Protein 2YHC (pdb70)

Organism: Escherichia coli (strain K12) (NCBI:txid83333)

Foldseek 3Di:
DLVVLQVVLVVCVVVLVLVSSLVSLVVVCVVCVPDPCNLVSLVVNLVSCVSVVVLVVNLVSLVVSCVVCVPDPCNLVSLLSQLSSLVVVVCVCVSLVSNLVSLVVSCVPCVPDPCNVVSVVVNLVSLQVVLVVLLVVLVVCLVVLVLVSNLVSLVVNCVRSVLYPSNLVSLVSNLVSCVVVVNPVRSVVSVVVNVPRDNDDDDCSVPDD

CATH classification: 1.25.40.10

Sequence (209 aa):
PPNEIYATAQQKLQDGNWRQAITQLEALDNNRYPFGPYSQQVQLDLIYAYYKNADLPLAQAAIDRFIRLNPTHPNIDYVMMYMRGLTNMALDDDPQQARAAFSDFSKLVRGYPNSQYTTTDATKRLVFLKDRLAKYEYSVAEYYTERGAWVAVVNRVEGMLRDYPDTQATRDALPLMENAYRQMQMNAQAEKVAKIIAANSSNTLEHHHHHHH

B-factor: mean 44.67, std 11.26, range [23.79, 85.3]

Nearest PDB structures (foldseek):
  2yhc-assembly1_A  TM=1.005E+00  e=1.405E-25  Escherichia coli BL21(DE3)
  6lyr-assembly1_D  TM=8.644E-01  e=5.807E-22  Escherichia coli K-12
  6lys-assembly1_D  TM=8.680E-01  e=3.127E-21  Escherichia coli K-12
  8adg-assembly1_D  TM=8.409E-01  e=1.259E-21  Escherichia coli K-12
  9co0-assembly1_D  TM=8.523E-01  e=2.988E-21  Escherichia coli

Secondary structure (DSSP, 8-state):
-HHHHHHHHHHHHHHT-HHHHHHHHHHHHHH-TTSTTHHHHHHHHHHHHHHTT-HHHHHHHHHHHHHH-TT-TTHHHHHHHHHHHHHHHH---HHHHHHHHHHHHHHTT-TT-TTHHHHHHHHHHHHHHHHHHHHHHHHHHHHHT-HHHHHHHHHHHHHHSTTSHHHHHHHHHHHHHHHHTT-HHHHHHHHHHHHH--S-----TT---

Radius of gyration: 22.31 Å; Cα contacts (8 Å, |Δi|>4): 229; chains: 1; bounding box: 51×59×37 Å

Structure (mmCIF, N/CA/C/O backbone):
data_2YHC
#
_entry.id   2YHC
#
_cell.length_a   53.112
_cell.length_b   33.428
_cell.length_c   57.783
_cell.angle_alpha   90.00
_cell.angle_beta   111.41
_cell.angle_gamma   90.00
#
_symmetry.space_group_name_H-M   'P 1 21 1'
#
loop_
_entity.id
_entity.type
_entity.pdbx_description
1 polymer 'UPF0169 LIPOPROTEIN YFIO'
2 non-polymer UREA
3 water water
#
loop_
_atom_site.group_PDB
_atom_site.id
_atom_site.type_symbol
_atom_site.label_atom_id
_atom_site.label_alt_id
_atom_site.label_comp_id
_atom_site.label_asym_id
_atom_site.label_entity_id
_atom_site.label_seq_id
_atom_site.pdbx_PDB_ins_code
_atom_site.Cartn_x
_atom_site.Cartn_y
_atom_site.Cartn_z
_atom_site.occupancy
_atom_site.B_iso_or_equiv
_atom_site.auth_seq_id
_atom_site.auth_comp_id
_atom_site.auth_asym_id
_atom_site.auth_atom_id
_atom_site.pdbx_PDB_model_num
ATOM 1 N N . PRO A 1 3 ? 39.669 35.129 5.110 1.00 68.24 11 PRO A N 1
ATOM 2 C CA . PRO A 1 3 ? 40.073 35.378 6.500 1.00 68.47 11 PRO A CA 1
ATOM 3 C C . PRO A 1 3 ? 39.194 34.579 7.468 1.00 65.96 11 PRO A C 1
ATOM 4 O O . PRO A 1 3 ? 38.178 35.096 7.963 1.00 65.70 11 PRO A O 1
ATOM 8 N N . PRO A 1 4 ? 39.609 33.334 7.779 1.00 64.79 12 PRO A N 1
ATOM 9 C CA . PRO A 1 4 ? 38.623 32.339 8.281 1.00 61.56 12 PRO A CA 1
ATOM 10 C C . PRO A 1 4 ? 37.827 32.834 9.488 1.00 60.46 12 PRO A C 1
ATOM 11 O O . PRO A 1 4 ? 36.655 32.536 9.602 1.00 58.22 12 PRO A O 1
ATOM 15 N N . ASN A 1 5 ? 38.440 33.631 10.371 1.00 61.49 13 ASN A N 1
ATOM 16 C CA . ASN A 1 5 ? 37.670 34.086 11.528 1.00 60.57 13 ASN A CA 1
ATOM 17 C C . ASN A 1 5 ? 36.544 35.085 11.210 1.00 58.33 13 ASN A C 1
ATOM 18 O O . ASN A 1 5 ? 35.404 34.939 11.711 1.00 55.94 13 ASN A O 1
ATOM 23 N N . GLU A 1 6 ? 36.838 36.021 10.304 1.00 58.49 14 GLU A N 1
ATOM 24 C CA . GLU A 1 6 ? 35.823 36.912 9.766 1.00 56.55 14 GLU A CA 1
ATOM 25 C C . GLU A 1 6 ? 34.814 36.267 8.808 1.00 52.71 14 GLU A C 1
ATOM 26 O O . GLU A 1 6 ? 33.665 36.659 8.792 1.00 51.24 14 GLU A O 1
ATOM 32 N N . ILE A 1 7 ? 35.241 35.306 7.998 1.00 49.91 15 ILE A N 1
ATOM 33 C CA . ILE A 1 7 ? 34.287 34.495 7.277 1.00 47.65 15 ILE A CA 1
ATOM 34 C C . ILE A 1 7 ? 33.352 33.765 8.233 1.00 42.45 15 ILE A C 1
ATOM 35 O O . ILE A 1 7 ? 32.136 33.695 7.979 1.00 39.99 15 ILE A O 1
ATOM 40 N N . TYR A 1 8 ? 33.902 33.255 9.343 1.00 41.84 16 TYR A N 1
ATOM 41 C CA . TYR A 1 8 ? 33.026 32.541 10.253 1.00 38.77 16 TYR A CA 1
ATOM 42 C C . TYR A 1 8 ? 32.035 33.460 10.893 1.00 38.06 16 TYR A C 1
ATOM 43 O O . TYR A 1 8 ? 30.860 33.140 10.894 1.00 37.82 16 TYR A O 1
ATOM 52 N N . ALA A 1 9 ? 32.495 34.620 11.349 1.00 40.73 17 ALA A N 1
ATOM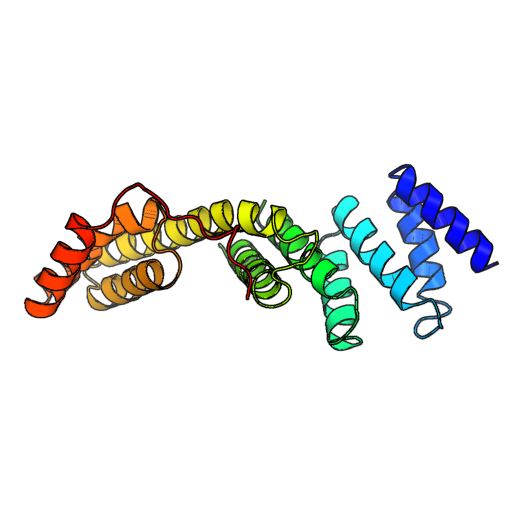 53 C CA . ALA A 1 9 ? 31.585 35.613 11.914 1.00 42.17 17 ALA A CA 1
ATOM 54 C C . ALA A 1 9 ? 30.561 36.007 10.886 1.00 41.18 17 ALA A C 1
ATOM 55 O O . ALA A 1 9 ? 29.393 36.130 11.202 1.00 40.59 17 ALA A O 1
ATOM 57 N N . THR A 1 10 ? 30.982 36.211 9.639 1.00 41.18 18 THR A N 1
ATOM 58 C CA . THR A 1 10 ? 30.000 36.481 8.614 1.00 42.55 18 THR A CA 1
ATOM 59 C C . THR A 1 10 ? 28.928 35.400 8.425 1.00 41.75 18 THR A C 1
ATOM 60 O O . THR A 1 10 ? 27.699 35.699 8.344 1.00 42.77 18 THR A O 1
ATOM 64 N N . ALA A 1 11 ? 29.362 34.140 8.384 1.00 40.28 19 ALA A N 1
ATOM 65 C CA . ALA A 1 11 ? 28.422 33.004 8.220 1.00 39.15 19 ALA A CA 1
ATOM 66 C C . ALA A 1 11 ? 27.421 32.954 9.383 1.00 39.09 19 ALA A C 1
ATOM 67 O O . ALA A 1 11 ? 26.189 32.677 9.202 1.00 38.59 19 ALA A O 1
ATOM 69 N N . GLN A 1 12 ? 27.919 33.277 10.585 1.00 39.10 20 GLN A N 1
ATOM 70 C CA . GLN A 1 12 ? 27.062 33.230 11.780 1.00 40.33 20 GLN A CA 1
ATOM 71 C C . GLN A 1 12 ? 25.950 34.286 11.640 1.00 41.79 20 GLN A C 1
ATOM 72 O O . GLN A 1 12 ? 24.773 34.048 12.009 1.00 41.06 20 GLN A O 1
ATOM 78 N N . GLN A 1 13 ? 26.296 35.450 11.064 1.00 41.20 21 GLN A N 1
ATOM 79 C CA . GLN A 1 13 ? 25.266 36.456 10.903 1.0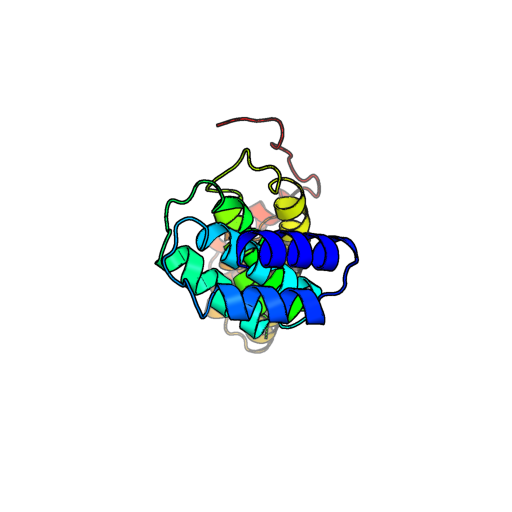0 44.19 21 GLN A CA 1
ATOM 80 C C . GLN A 1 13 ? 24.275 36.031 9.858 1.00 42.92 21 GLN A C 1
ATOM 81 O O . GLN A 1 13 ? 23.102 36.357 9.988 1.00 42.67 21 GLN A O 1
ATOM 87 N N . LYS A 1 14 ? 24.756 35.343 8.807 1.00 42.17 22 LYS A N 1
ATOM 88 C CA . LYS A 1 14 ? 23.874 34.889 7.717 1.00 41.61 22 LYS A CA 1
ATOM 89 C C . LYS A 1 14 ? 22.902 33.867 8.256 1.00 41.05 22 LYS A C 1
ATOM 90 O O . LYS A 1 14 ? 21.703 33.864 7.918 1.00 40.58 22 LYS A O 1
ATOM 96 N N . LEU A 1 15 ? 23.412 33.029 9.138 1.00 40.11 23 LEU A N 1
ATOM 97 C CA . LEU A 1 15 ? 22.542 32.004 9.806 1.00 42.28 23 LEU A CA 1
ATOM 98 C C . LEU A 1 15 ? 21.483 32.725 10.689 1.00 45.61 23 LEU A C 1
ATOM 99 O O . LEU A 1 15 ? 20.297 32.367 10.719 1.00 43.83 23 LEU A O 1
ATOM 104 N N . GLN A 1 16 ? 21.902 33.782 11.378 1.00 45.45 24 GLN A N 1
ATOM 105 C CA . GLN A 1 16 ? 20.958 34.508 12.223 1.00 50.43 24 GLN A CA 1
ATOM 106 C C . GLN A 1 16 ? 19.862 35.229 11.397 1.00 51.41 24 GLN A C 1
ATOM 107 O O . GLN A 1 16 ? 18.692 35.269 11.833 1.00 54.42 24 GLN A O 1
ATOM 113 N N . ASP A 1 17 ? 20.238 35.754 10.230 1.00 50.20 25 ASP A N 1
ATOM 114 C CA . ASP A 1 17 ? 19.292 36.292 9.241 1.00 51.58 25 ASP A CA 1
ATOM 115 C C . ASP A 1 17 ? 18.409 35.228 8.596 1.00 48.13 25 ASP A C 1
ATOM 116 O O . ASP A 1 17 ? 17.410 35.566 7.961 1.00 48.95 25 ASP A O 1
ATOM 121 N N . GLY A 1 18 ? 18.806 33.958 8.648 1.00 43.10 26 GLY A N 1
ATOM 122 C CA . GLY A 1 18 ? 18.045 32.985 7.952 1.00 41.77 26 GLY A CA 1
ATOM 123 C C . GLY A 1 18 ? 18.435 32.950 6.499 1.00 38.94 26 GLY A C 1
ATOM 124 O O . GLY A 1 18 ? 17.636 32.490 5.667 1.00 40.38 26 GLY A O 1
ATOM 125 N N . ASN A 1 19 ? 19.640 33.459 6.200 1.00 38.01 27 ASN A N 1
ATOM 126 C CA . ASN A 1 19 ? 20.147 33.412 4.806 1.00 38.30 27 ASN A CA 1
ATOM 127 C C . ASN A 1 19 ? 20.897 32.095 4.671 1.00 34.77 27 ASN A C 1
ATOM 128 O O . ASN A 1 19 ? 22.174 32.047 4.742 1.00 33.22 27 ASN A O 1
ATOM 133 N N . TRP A 1 20 ? 20.118 31.000 4.589 1.00 35.38 28 TRP A N 1
ATOM 134 C CA . TRP A 1 20 ? 20.715 29.675 4.580 1.00 32.65 28 TRP A CA 1
ATOM 135 C C . TRP A 1 20 ? 21.660 29.466 3.423 1.00 32.74 28 TRP A C 1
ATOM 136 O O . TRP A 1 20 ? 22.722 28.874 3.617 1.00 33.58 28 TRP A O 1
ATOM 147 N N . ARG A 1 21 ? 21.280 29.908 2.226 1.00 33.10 29 ARG A N 1
ATOM 148 C CA . ARG A 1 21 ? 22.112 29.666 1.109 1.00 35.37 29 ARG A CA 1
ATOM 149 C C . ARG A 1 21 ? 23.500 30.234 1.268 1.00 35.33 29 ARG A C 1
ATOM 150 O O . ARG A 1 21 ? 24.461 29.547 0.967 1.00 32.93 29 ARG A O 1
ATOM 158 N N . GLN A 1 22 ? 23.610 31.530 1.631 1.00 36.30 30 GLN A N 1
ATOM 159 C CA . GLN A 1 22 ? 24.959 32.151 1.817 1.00 35.53 30 GLN A CA 1
ATOM 160 C C . GLN A 1 22 ? 25.721 31.570 2.969 1.00 33.78 30 GLN A C 1
ATOM 161 O O . GLN A 1 22 ? 26.957 31.411 2.918 1.00 34.07 30 GLN A O 1
ATOM 167 N N . ALA A 1 23 ? 25.010 31.249 4.056 1.00 31.70 31 ALA A N 1
ATOM 168 C CA . ALA A 1 23 ? 25.677 30.677 5.191 1.00 32.31 31 ALA A CA 1
ATOM 169 C C . ALA A 1 23 ? 26.282 29.284 4.776 1.00 30.09 31 ALA A C 1
ATOM 170 O O . ALA A 1 23 ? 27.456 29.015 5.106 1.00 28.52 31 ALA A O 1
ATOM 172 N N . ILE A 1 24 ? 25.534 28.480 4.020 1.00 29.82 32 ILE A N 1
ATOM 173 C CA . ILE A 1 24 ? 26.016 27.157 3.534 1.00 26.92 32 ILE A CA 1
ATOM 174 C C . ILE A 1 24 ? 27.258 27.356 2.672 1.00 28.26 32 ILE A C 1
ATOM 175 O O . ILE A 1 24 ? 28.299 26.692 2.865 1.00 28.43 32 ILE A O 1
ATOM 180 N N . THR A 1 25 ? 27.232 28.367 1.802 1.00 28.61 33 THR A N 1
ATOM 181 C CA . THR A 1 25 ? 28.400 28.591 0.988 1.00 30.58 33 THR A CA 1
ATOM 182 C C . THR A 1 25 ? 29.651 28.824 1.783 1.00 29.66 33 THR A C 1
ATOM 183 O O . THR A 1 25 ? 30.724 28.271 1.476 1.00 31.35 33 THR A O 1
ATOM 187 N N . GLN A 1 26 ? 29.580 29.806 2.681 1.00 31.90 34 GLN A N 1
ATOM 188 C CA . GLN A 1 26 ? 30.752 30.181 3.453 1.00 33.11 34 GLN A CA 1
ATOM 189 C C . GLN A 1 26 ? 31.188 29.073 4.402 1.00 31.62 34 GLN A C 1
ATOM 190 O O . GLN A 1 26 ? 32.418 28.856 4.558 1.00 31.51 34 GLN A O 1
ATOM 196 N N . LEU A 1 27 ? 30.233 28.394 5.007 1.00 29.56 35 LEU A N 1
ATOM 197 C CA . LEU A 1 27 ? 30.582 27.248 5.911 1.00 29.93 35 LEU A CA 1
ATOM 198 C C . LEU A 1 27 ? 31.231 26.084 5.101 1.00 29.72 35 LEU A C 1
ATOM 199 O O . LEU A 1 27 ? 32.248 25.497 5.573 1.00 30.98 35 LEU A O 1
ATOM 204 N N . GLU A 1 28 ? 30.699 25.758 3.944 1.00 30.75 36 GLU A N 1
ATOM 205 C CA . GLU A 1 28 ? 31.309 24.669 3.111 1.00 31.15 36 GLU A CA 1
ATOM 206 C C . GLU A 1 28 ? 32.759 25.005 2.728 1.00 31.41 36 GLU A C 1
ATOM 207 O O . GLU A 1 28 ? 33.617 24.165 2.740 1.00 31.95 36 GLU A O 1
ATOM 213 N N . ALA A 1 29 ? 33.013 26.254 2.376 1.00 32.04 37 ALA A N 1
ATOM 214 C CA . ALA A 1 29 ? 34.360 26.687 1.989 1.00 32.60 37 ALA A CA 1
ATOM 215 C C . ALA A 1 29 ? 35.308 26.582 3.189 1.00 34.05 37 ALA A C 1
ATOM 216 O O . ALA A 1 29 ? 36.462 26.206 3.018 1.00 37.05 37 ALA A O 1
ATOM 218 N N . LEU A 1 30 ? 34.837 26.892 4.390 1.00 32.39 38 LEU A N 1
ATOM 219 C CA . LEU A 1 30 ? 35.656 26.688 5.569 1.00 34.03 38 LEU A CA 1
ATOM 220 C C . LEU A 1 30 ? 35.911 25.191 5.830 1.00 34.26 38 LEU A C 1
ATOM 221 O O . LEU A 1 30 ? 36.994 24.798 6.180 1.00 35.06 38 LEU A O 1
ATOM 226 N N . ASP A 1 31 ? 34.873 24.396 5.651 1.00 32.82 39 ASP A N 1
ATOM 227 C CA . ASP A 1 31 ? 35.017 22.968 5.943 1.00 34.81 39 ASP A CA 1
ATOM 228 C C . ASP A 1 31 ? 35.928 22.325 4.898 1.00 38.03 39 ASP A C 1
ATOM 229 O O . ASP A 1 31 ? 36.724 21.432 5.260 1.00 37.51 39 ASP A O 1
ATOM 234 N N . ASN A 1 32 ? 35.852 22.797 3.649 1.00 37.45 40 ASN A N 1
ATOM 235 C CA A ASN A 1 32 ? 36.846 22.427 2.539 0.50 45.21 40 ASN A CA 1
ATOM 236 C CA B ASN A 1 32 ? 36.697 22.196 2.694 0.50 44.77 40 ASN A CA 1
ATOM 237 C C . ASN A 1 32 ? 38.221 22.641 2.938 1.00 44.90 40 ASN A C 1
ATOM 238 O O . ASN A 1 32 ? 39.086 21.820 2.756 1.00 45.70 40 ASN A O 1
ATOM 247 N N . ARG A 1 33 ? 38.462 23.866 3.388 1.00 38.99 41 ARG A N 1
ATOM 248 C CA . ARG A 1 33 ? 39.833 24.338 3.628 1.00 40.27 41 ARG A CA 1
ATOM 249 C C . ARG A 1 33 ? 40.445 23.719 4.931 1.00 41.43 41 ARG A C 1
ATOM 250 O O . ARG A 1 33 ? 41.629 23.338 4.955 1.00 41.44 41 ARG A O 1
ATOM 258 N N . TYR A 1 34 ? 39.664 23.642 6.000 1.00 39.73 42 TYR A N 1
ATOM 259 C CA . TYR A 1 34 ? 40.191 23.114 7.254 1.00 39.53 42 TYR A CA 1
ATOM 260 C C . TYR A 1 34 ? 39.275 22.002 7.743 1.00 39.65 42 TYR A C 1
ATOM 261 O O . TYR A 1 34 ? 38.544 22.159 8.729 1.00 41.36 42 TYR A O 1
ATOM 270 N N . PRO A 1 35 ? 39.318 20.852 7.074 1.00 39.76 43 PRO A N 1
ATOM 271 C CA . PRO A 1 35 ? 38.298 19.872 7.490 1.00 40.04 43 PRO A CA 1
ATOM 272 C C . PRO A 1 35 ? 38.579 19.168 8.823 1.00 39.40 43 PRO A C 1
ATOM 273 O O . PRO A 1 35 ? 37.680 18.524 9.361 1.00 37.40 43 PRO A O 1
ATOM 277 N N . PHE A 1 36 ? 39.804 19.236 9.308 1.00 36.66 44 PHE A N 1
ATOM 278 C CA . PHE A 1 36 ? 40.128 18.714 10.637 1.00 37.13 44 PHE A CA 1
ATOM 279 C C . PHE A 1 36 ? 40.826 19.781 11.451 1.00 36.36 44 PHE A C 1
ATOM 280 O O . PHE A 1 36 ? 41.703 19.461 12.271 1.00 38.24 44 PHE A O 1
ATOM 288 N N . GLY A 1 37 ? 40.413 21.033 11.241 1.00 34.28 45 GLY A N 1
ATOM 289 C CA . GLY A 1 37 ? 40.901 22.178 12.011 1.00 37.37 45 GLY A CA 1
ATOM 290 C C . GLY A 1 37 ? 40.294 22.270 13.420 1.00 36.23 45 GLY A C 1
ATOM 291 O O . GLY A 1 37 ? 39.323 21.521 13.762 1.00 36.48 45 GLY A O 1
ATOM 292 N N . PRO A 1 38 ? 40.865 23.144 14.273 1.00 36.66 46 PRO A N 1
ATOM 293 C CA . PRO A 1 38 ? 40.373 23.336 15.660 1.00 38.04 46 PRO A CA 1
ATOM 294 C C . PRO A 1 38 ? 38.897 23.734 15.713 1.00 37.12 46 PRO A C 1
ATOM 295 O O . PRO A 1 38 ? 38.185 23.388 16.733 1.00 40.36 46 PRO A O 1
ATOM 299 N N . TYR A 1 39 ? 38.444 24.378 14.642 1.00 35.84 47 TYR A N 1
ATOM 300 C CA . TYR A 1 39 ? 37.013 24.857 14.616 1.00 34.89 47 TYR A CA 1
ATOM 301 C C . TYR A 1 39 ? 36.103 24.020 13.744 1.00 33.02 47 TYR A C 1
ATOM 302 O O . TYR A 1 39 ? 35.000 24.434 13.453 1.00 32.84 47 TYR A O 1
ATOM 311 N N . SER A 1 40 ? 36.604 22.909 13.253 1.00 32.50 48 SER A N 1
ATOM 312 C CA . SER A 1 40 ? 35.858 22.164 12.256 1.00 32.81 48 SER A CA 1
ATOM 313 C C . SER A 1 40 ? 34.573 21.598 12.841 1.00 30.61 48 SER A C 1
ATOM 314 O O . SER A 1 40 ? 33.574 21.542 12.161 1.00 27.51 48 SER A O 1
ATOM 317 N N . GLN A 1 41 ? 34.583 21.218 14.137 1.00 29.42 49 GLN A N 1
ATOM 318 C CA . GLN A 1 41 ? 33.311 20.667 14.660 1.00 30.41 49 GLN A CA 1
ATOM 319 C C . GLN A 1 41 ? 32.249 21.767 14.745 1.00 28.30 49 GLN A C 1
ATOM 320 O O . GLN A 1 41 ? 31.026 21.544 14.517 1.00 26.49 49 GLN A O 1
ATOM 326 N N . GLN A 1 42 ? 32.702 22.969 15.107 1.00 29.46 50 GLN A N 1
ATOM 327 C CA . GLN A 1 42 ? 31.789 24.117 15.094 1.00 30.56 50 GLN A CA 1
ATOM 328 C C . GLN A 1 42 ? 31.151 24.360 13.715 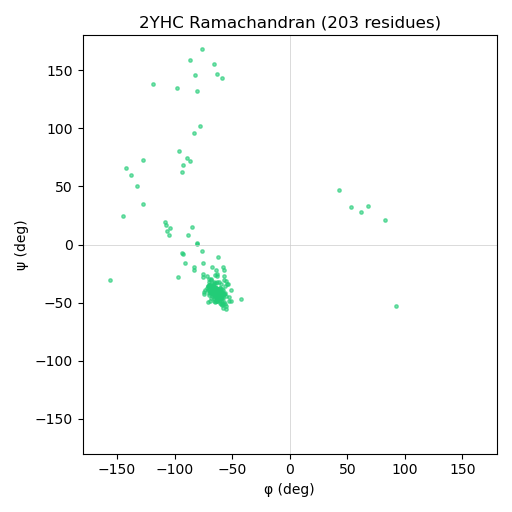1.00 29.68 50 GLN A C 1
ATOM 329 O O . GLN A 1 42 ? 29.908 24.528 13.613 1.00 29.63 50 GLN A O 1
ATOM 335 N N . VAL A 1 43 ? 32.006 24.396 12.680 1.00 28.86 51 VAL A N 1
ATOM 336 C CA . VAL A 1 43 ? 31.554 24.601 11.311 1.00 29.19 51 VAL A CA 1
ATOM 337 C C . VAL A 1 43 ? 30.562 23.471 10.956 1.00 29.59 51 VAL A C 1
ATOM 338 O O . VAL A 1 43 ? 29.508 23.743 10.286 1.00 27.99 51 VAL A O 1
ATOM 342 N N . GLN A 1 44 ? 30.915 22.213 11.296 1.00 27.48 52 GLN A N 1
ATOM 343 C CA . GLN A 1 44 ? 30.034 21.131 10.882 1.00 29.55 52 GLN A CA 1
ATOM 344 C C . GLN A 1 44 ? 28.661 21.218 11.607 1.00 27.09 52 GLN A C 1
ATOM 345 O O . GLN A 1 44 ? 27.629 20.846 10.970 1.00 26.86 52 GLN A O 1
ATOM 351 N N . LEU A 1 45 ? 28.639 21.641 12.877 1.00 27.82 53 LEU A N 1
ATOM 352 C CA . LEU A 1 45 ? 27.368 21.704 13.579 1.00 30.66 53 LEU A CA 1
ATOM 353 C C . LEU A 1 45 ? 26.494 22.765 12.930 1.00 29.46 53 LEU A C 1
ATOM 354 O O . LEU A 1 45 ? 25.255 22.622 12.762 1.00 27.28 53 LEU A O 1
ATOM 359 N N . ASP A 1 46 ? 27.142 23.888 12.553 1.00 29.00 54 ASP A N 1
ATOM 360 C CA . ASP A 1 46 ? 26.367 24.935 11.914 1.00 28.95 54 ASP A CA 1
ATOM 361 C C . ASP A 1 46 ? 25.933 24.502 10.565 1.00 27.13 54 ASP A C 1
ATOM 362 O O . ASP A 1 46 ? 24.810 24.868 10.186 1.00 28.20 54 ASP A O 1
ATOM 367 N N . LEU A 1 47 ? 26.767 23.709 9.838 1.00 26.04 55 LEU A N 1
ATOM 368 C CA . LEU A 1 47 ? 26.291 23.236 8.520 1.00 27.44 55 LEU A CA 1
ATOM 369 C C . LEU A 1 47 ? 25.131 22.296 8.623 1.00 25.57 55 LEU A C 1
ATOM 370 O O . LEU A 1 47 ? 24.205 22.338 7.791 1.00 25.93 55 LEU A O 1
ATOM 375 N N . ILE A 1 48 ? 25.157 21.407 9.647 1.00 26.94 56 ILE A N 1
ATOM 376 C CA . ILE A 1 48 ? 23.998 20.492 9.934 1.00 27.32 56 ILE A CA 1
ATOM 377 C C . ILE A 1 48 ? 22.705 21.296 10.019 1.00 27.01 56 ILE A C 1
ATOM 378 O O . ILE A 1 48 ? 21.648 20.972 9.441 1.00 25.97 56 ILE A O 1
ATOM 383 N N . TYR A 1 49 ? 22.798 22.349 10.794 1.00 25.23 57 TYR A N 1
ATOM 384 C CA . TYR A 1 49 ? 21.637 23.209 11.033 1.00 25.91 57 TYR A CA 1
ATOM 385 C C . TYR A 1 49 ? 21.195 23.915 9.783 1.00 27.46 57 TYR A C 1
ATOM 386 O O . TYR A 1 49 ? 20.004 23.936 9.435 1.00 26.12 57 TYR A O 1
ATOM 395 N N . ALA A 1 50 ? 22.154 24.490 9.063 1.00 24.70 58 ALA A N 1
ATOM 396 C CA . ALA A 1 50 ? 21.814 25.225 7.867 1.00 27.80 58 ALA A CA 1
ATOM 397 C C . ALA A 1 50 ? 21.201 24.348 6.764 1.00 26.24 58 ALA A C 1
ATOM 398 O O . ALA A 1 50 ? 20.213 24.726 6.138 1.00 28.65 58 ALA A O 1
ATOM 400 N N . TYR A 1 51 ? 21.714 23.112 6.595 1.00 26.38 59 TYR A N 1
ATOM 401 C CA . TYR A 1 51 ? 21.138 22.208 5.596 1.00 26.99 59 TYR A CA 1
ATOM 402 C C . TYR A 1 51 ? 19.703 21.844 5.999 1.00 26.40 59 TYR A C 1
ATOM 403 O O . TYR A 1 51 ? 18.821 21.849 5.162 1.00 27.87 59 TYR A O 1
ATOM 412 N N . TYR A 1 52 ? 19.488 21.617 7.308 1.00 26.15 60 TYR A N 1
ATOM 413 C CA . TYR A 1 52 ? 18.141 21.284 7.769 1.00 28.49 60 TYR A CA 1
ATOM 414 C C . TYR A 1 52 ? 17.178 22.417 7.522 1.00 28.86 60 TYR A C 1
ATOM 415 O O . TYR A 1 52 ? 16.070 22.201 6.933 1.00 30.60 60 TYR A O 1
ATOM 424 N N . LYS A 1 53 ? 17.587 23.638 7.885 1.00 28.58 61 LYS A N 1
ATOM 425 C CA . LYS A 1 53 ? 16.681 24.790 7.750 1.00 31.88 61 LYS A CA 1
ATOM 426 C C . LYS A 1 53 ? 16.445 25.099 6.258 1.00 31.55 61 LYS A C 1
ATOM 427 O O . LYS A 1 53 ? 15.364 25.621 5.904 1.00 34.29 61 LYS A O 1
ATOM 433 N N . ASN A 1 54 ? 17.430 24.823 5.403 1.00 30.78 62 ASN A N 1
ATOM 434 C CA . ASN A 1 54 ? 17.313 25.032 3.937 1.00 32.26 62 ASN A CA 1
ATOM 435 C C . ASN A 1 54 ? 16.560 23.919 3.205 1.00 33.89 62 ASN A C 1
ATOM 436 O O . ASN A 1 54 ? 16.402 23.995 1.984 1.00 34.79 62 ASN A O 1
ATOM 441 N N . ALA A 1 55 ? 16.103 22.937 3.962 1.00 32.93 63 ALA A N 1
ATOM 442 C CA . ALA A 1 55 ? 15.442 21.735 3.440 1.00 33.58 63 ALA A CA 1
ATOM 443 C C . ALA A 1 55 ? 16.338 20.910 2.532 1.00 34.11 63 ALA A C 1
ATOM 444 O O . ALA A 1 55 ? 15.840 20.175 1.661 1.00 36.31 63 ALA A O 1
ATOM 446 N N . ASP A 1 56 ? 17.659 20.980 2.739 1.00 32.09 64 ASP A N 1
ATOM 447 C CA . ASP A 1 56 ? 18.626 20.037 2.125 1.00 32.90 64 ASP A CA 1
ATOM 448 C C . ASP A 1 56 ? 18.753 18.815 3.001 1.00 31.04 64 ASP A C 1
ATOM 449 O O . ASP A 1 56 ? 19.762 18.616 3.629 1.00 29.42 64 ASP A O 1
ATOM 454 N N . LEU A 1 57 ? 17.717 17.968 3.037 1.00 29.75 65 LEU A N 1
ATOM 455 C CA . LEU A 1 57 ? 17.651 16.989 4.101 1.00 29.07 65 LEU A CA 1
ATOM 456 C C . LEU A 1 57 ? 18.664 15.872 3.887 1.00 27.76 65 LEU A C 1
ATOM 457 O O . LEU A 1 57 ? 19.248 15.401 4.840 1.00 29.77 65 LEU A O 1
ATOM 462 N N . PRO A 1 58 ? 18.863 15.421 2.657 1.00 29.93 66 PRO A N 1
ATOM 463 C CA . PRO A 1 58 ? 19.911 14.361 2.497 1.00 30.51 66 PRO A CA 1
ATOM 464 C C . PRO A 1 58 ? 21.252 14.926 2.871 1.00 27.82 66 PRO A C 1
ATOM 465 O O . PRO A 1 58 ? 22.060 14.231 3.527 1.00 26.92 66 PRO A O 1
ATOM 469 N N . LEU A 1 59 ? 21.544 16.199 2.548 1.00 28.37 67 LEU A N 1
ATOM 470 C CA . LEU A 1 59 ? 22.862 16.705 2.992 1.00 28.06 67 LEU A CA 1
ATOM 471 C C . LEU A 1 59 ? 22.938 16.820 4.493 1.00 27.48 67 LEU A C 1
ATOM 472 O O . LEU A 1 59 ? 24.020 16.561 5.088 1.00 27.04 67 LEU A O 1
ATOM 477 N N . ALA A 1 60 ? 21.853 17.259 5.131 1.00 26.86 68 ALA A N 1
ATOM 478 C CA . ALA A 1 60 ? 21.851 17.270 6.622 1.00 26.78 68 ALA A CA 1
ATOM 479 C C . ALA A 1 60 ? 22.089 15.875 7.164 1.00 27.13 68 ALA A C 1
ATOM 480 O O . ALA A 1 60 ? 22.919 15.726 8.099 1.00 27.15 68 ALA A O 1
ATOM 482 N N . GLN A 1 61 ? 21.330 14.885 6.656 1.00 27.74 69 GLN A N 1
ATOM 483 C CA . GLN A 1 61 ? 21.511 13.536 7.172 1.00 29.92 69 GLN A CA 1
ATOM 484 C C . GLN A 1 61 ? 22.943 12.961 7.061 1.00 29.25 69 GLN A C 1
ATOM 485 O O . GLN A 1 61 ? 23.476 12.405 8.051 1.00 27.51 69 GLN A O 1
ATOM 491 N N . ALA A 1 62 ? 23.573 13.195 5.912 1.00 27.31 70 ALA A N 1
ATOM 492 C CA . ALA A 1 62 ? 24.940 12.749 5.699 1.00 30.73 70 ALA A CA 1
ATOM 493 C C . ALA A 1 62 ? 25.920 13.472 6.607 1.00 27.42 70 ALA A C 1
ATOM 494 O O . ALA A 1 62 ? 26.874 12.858 7.120 1.00 28.79 70 ALA A O 1
ATOM 496 N N . ALA A 1 63 ? 25.720 14.784 6.773 1.00 27.36 71 ALA A N 1
ATOM 497 C CA . ALA A 1 63 ? 26.606 15.535 7.613 1.00 27.24 71 ALA A CA 1
ATOM 498 C C . ALA A 1 63 ? 26.448 15.060 9.102 1.00 26.12 71 ALA A C 1
ATOM 499 O O . ALA A 1 63 ? 27.443 14.968 9.830 1.00 26.05 71 ALA A O 1
ATOM 501 N N . ILE A 1 64 ? 25.221 14.781 9.524 1.00 25.95 72 ILE A N 1
ATOM 502 C CA . ILE A 1 64 ? 25.007 14.208 10.908 1.00 25.94 72 ILE A CA 1
ATOM 503 C C . ILE A 1 64 ? 25.712 12.850 11.080 1.00 28.03 72 ILE A C 1
ATOM 504 O O . ILE A 1 64 ? 26.470 12.620 12.026 1.00 27.68 72 ILE A O 1
ATOM 509 N N . ASP A 1 65 ? 25.566 11.994 10.107 1.00 28.99 73 ASP A N 1
ATOM 510 C CA . ASP A 1 65 ? 26.188 10.680 10.204 1.00 31.64 73 ASP A CA 1
ATOM 511 C C . ASP A 1 65 ? 27.711 10.750 10.272 1.00 29.61 73 ASP A C 1
ATOM 512 O O . ASP A 1 65 ? 28.347 10.089 11.062 1.00 30.79 73 ASP A O 1
ATOM 517 N N . ARG A 1 66 ? 28.270 11.688 9.505 1.00 29.68 74 ARG A N 1
ATOM 518 C CA . ARG A 1 66 ? 29.703 11.821 9.516 1.00 32.55 74 ARG A CA 1
ATOM 519 C C . ARG A 1 66 ? 30.182 12.387 10.842 1.00 31.03 74 ARG A C 1
ATOM 520 O O . ARG A 1 66 ? 31.184 11.948 11.356 1.00 33.38 74 ARG A O 1
ATOM 528 N N . PHE A 1 67 ? 29.441 13.335 11.409 1.00 30.17 75 PHE A N 1
ATOM 529 C CA . PHE A 1 67 ? 29.810 13.961 12.723 1.00 30.38 75 PHE A CA 1
A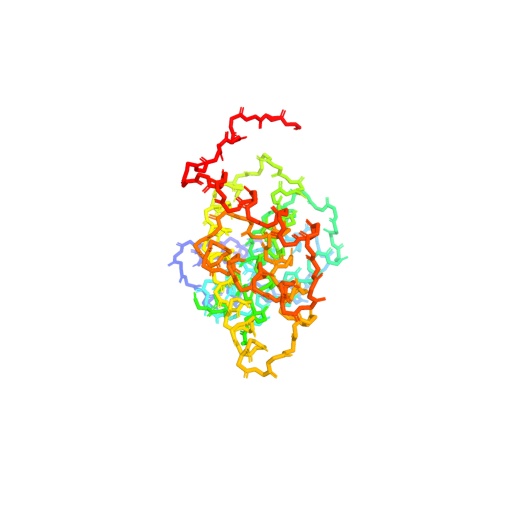TOM 530 C C . PHE A 1 67 ? 29.767 12.885 13.819 1.00 31.32 75 PHE A C 1
ATOM 531 O O . PHE A 1 67 ? 30.643 12.866 14.688 1.00 32.88 75 PHE A O 1
ATOM 539 N N . ILE A 1 68 ? 28.737 12.030 13.804 1.00 30.75 76 ILE A N 1
ATOM 540 C CA . ILE A 1 68 ? 28.536 11.005 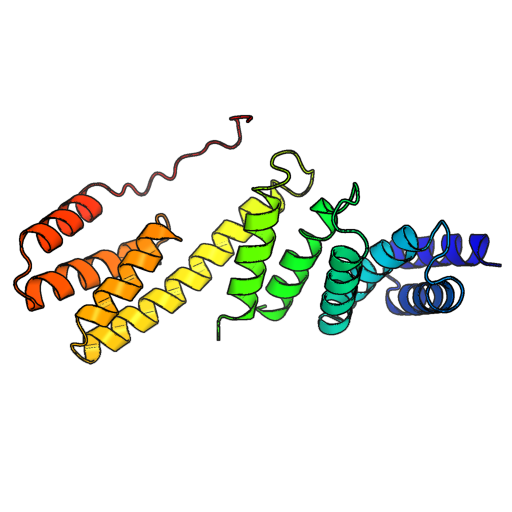14.830 1.00 34.76 76 ILE A CA 1
ATOM 541 C C . ILE A 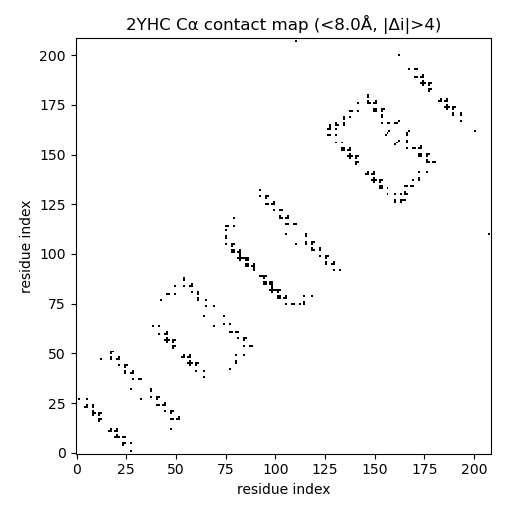1 68 ? 29.646 9.990 14.725 1.00 37.53 76 ILE A C 1
ATOM 542 O O . ILE A 1 68 ? 30.230 9.578 15.772 1.00 38.38 76 ILE A O 1
ATOM 547 N N . ARG A 1 69 ? 29.992 9.597 13.479 1.00 37.88 77 ARG A N 1
ATOM 548 C CA . ARG A 1 69 ? 31.085 8.596 13.272 1.00 40.01 77 ARG A CA 1
ATOM 549 C C . ARG A 1 69 ? 32.402 9.147 13.758 1.00 40.98 77 ARG A C 1
ATOM 550 O O . ARG A 1 69 ? 33.224 8.427 14.370 1.00 42.78 77 ARG A O 1
ATOM 558 N N . LEU A 1 70 ? 32.668 10.410 13.423 1.00 40.52 78 LEU A N 1
ATOM 559 C CA . LEU A 1 70 ? 33.982 11.004 13.698 1.00 41.57 78 LEU A CA 1
ATOM 560 C C . LEU A 1 70 ? 34.135 11.545 15.123 1.00 41.38 78 LEU A C 1
ATOM 561 O O . LEU A 1 70 ? 35.279 11.645 15.633 1.00 41.35 78 LEU A O 1
ATOM 566 N N . ASN A 1 71 ? 33.020 11.839 15.786 1.00 37.03 79 ASN A N 1
ATOM 567 C CA . ASN A 1 71 ? 33.018 12.434 17.109 1.00 39.53 79 ASN A CA 1
ATOM 568 C C . ASN A 1 71 ? 31.962 11.766 17.983 1.00 41.38 79 ASN A C 1
ATOM 569 O O . ASN A 1 71 ? 31.058 12.450 18.469 1.00 41.52 79 ASN A O 1
ATOM 574 N N . PRO A 1 72 ? 32.065 10.428 18.208 1.00 45.76 80 PRO A N 1
ATOM 575 C CA . PRO A 1 72 ? 30.991 9.681 18.858 1.00 47.12 80 PRO A CA 1
ATOM 576 C C . PRO A 1 72 ? 30.735 10.137 20.277 1.00 48.36 80 PRO A C 1
ATOM 577 O O . PRO A 1 72 ? 29.615 10.060 20.731 1.00 49.50 80 PRO A O 1
ATOM 581 N N . THR A 1 73 ? 31.749 10.685 20.939 1.00 48.45 81 THR A N 1
ATOM 582 C CA . THR A 1 73 ? 31.533 11.139 22.290 1.00 48.42 81 THR A CA 1
ATOM 583 C C . THR A 1 73 ? 31.489 12.648 22.554 1.00 45.40 81 THR A C 1
ATOM 584 O O . THR A 1 73 ? 31.615 13.084 23.708 1.00 45.95 81 THR A O 1
ATOM 588 N N . HIS A 1 74 ? 31.252 13.426 21.517 1.00 41.39 82 HIS A N 1
ATOM 589 C CA . HIS A 1 74 ? 31.268 14.884 21.580 1.00 38.67 82 HIS A CA 1
ATOM 590 C C . HIS A 1 74 ? 30.262 15.480 22.577 1.00 39.36 82 HIS A C 1
ATOM 591 O O . HIS A 1 74 ? 29.166 14.958 22.660 1.00 38.97 82 HIS A O 1
ATOM 598 N N . PRO A 1 75 ? 30.605 16.584 23.294 1.00 41.98 83 PRO A N 1
ATOM 599 C CA . PRO A 1 75 ? 29.637 17.179 24.242 1.00 42.64 83 PRO A CA 1
ATOM 600 C C . PRO A 1 75 ? 28.322 17.603 23.600 1.00 42.08 83 PRO A C 1
ATOM 601 O O . PRO A 1 75 ? 27.326 17.729 24.306 1.00 41.89 83 PRO A O 1
ATOM 605 N N . ASN A 1 76 ? 28.272 17.795 22.281 1.00 38.82 84 ASN A N 1
ATOM 606 C CA . ASN A 1 76 ? 27.022 18.276 21.684 1.00 37.75 84 ASN A CA 1
ATOM 607 C C . ASN A 1 76 ? 26.328 17.174 20.907 1.00 35.83 84 ASN A C 1
ATOM 608 O O . ASN A 1 76 ? 25.506 17.429 20.034 1.00 34.74 84 ASN A O 1
ATOM 613 N N . ILE A 1 77 ? 26.716 15.933 21.162 1.00 40.20 85 ILE A N 1
ATOM 614 C CA . ILE A 1 77 ? 26.056 14.828 20.486 1.00 41.07 85 ILE A CA 1
ATOM 615 C C . ILE A 1 77 ? 24.533 14.783 20.698 1.00 38.73 85 ILE A C 1
ATOM 616 O O . ILE A 1 77 ? 23.767 14.346 19.854 1.00 36.05 85 ILE A O 1
ATOM 621 N N . ASP A 1 78 ? 24.098 15.250 21.848 1.00 38.15 86 ASP A N 1
ATOM 622 C CA . ASP A 1 78 ? 22.683 15.284 22.140 1.00 38.08 86 ASP A CA 1
ATOM 623 C C . ASP A 1 78 ? 21.985 16.136 21.080 1.00 34.36 86 ASP A C 1
ATOM 624 O O . ASP A 1 78 ? 20.925 15.810 20.594 1.00 34.78 86 ASP A O 1
ATOM 629 N N . TYR A 1 79 ? 22.574 17.254 20.736 1.00 34.24 87 TYR A N 1
ATOM 630 C CA . TYR A 1 79 ? 21.989 18.115 19.784 1.00 32.45 87 TYR A CA 1
ATOM 631 C C . TYR A 1 79 ? 22.064 17.496 18.384 1.00 31.55 87 TYR A C 1
ATOM 632 O O . TYR A 1 79 ? 21.146 17.628 17.595 1.00 29.08 87 TYR A O 1
ATOM 641 N N . VAL A 1 80 ? 23.169 16.838 18.051 1.00 30.38 88 VAL A N 1
ATOM 642 C CA . VAL A 1 80 ? 23.240 16.218 16.737 1.00 31.62 88 VAL A CA 1
ATOM 643 C C . VAL A 1 80 ? 22.189 15.127 16.606 1.00 33.06 88 VAL A C 1
ATOM 644 O O . VAL A 1 80 ? 21.582 14.978 15.561 1.00 31.48 88 VAL A O 1
ATOM 648 N N . MET A 1 81 ? 21.965 14.382 17.684 1.00 34.02 89 MET A N 1
ATOM 649 C CA A MET A 1 81 ? 20.868 13.363 17.481 0.50 37.41 89 MET A CA 1
ATOM 650 C CA B MET A 1 81 ? 20.847 13.412 17.843 0.50 38.89 89 MET A CA 1
ATOM 651 C C . MET A 1 81 ? 19.511 14.008 17.543 1.00 33.10 89 MET A C 1
ATOM 652 O O . MET A 1 81 ? 18.677 13.476 16.891 1.00 33.54 89 MET A O 1
ATOM 661 N N . TYR A 1 82 ? 19.305 15.138 18.200 1.00 30.40 90 TYR A N 1
ATOM 662 C CA . TYR A 1 82 ? 18.028 15.831 18.021 1.00 29.73 90 TYR A CA 1
ATOM 663 C C . TYR A 1 82 ? 17.807 16.212 16.539 1.00 29.29 90 TYR A C 1
ATOM 664 O O . TYR A 1 82 ? 16.672 16.086 15.973 1.00 29.44 90 TYR A O 1
ATOM 673 N N . MET A 1 83 ? 18.867 16.768 15.947 1.00 27.90 91 MET A N 1
ATOM 674 C CA . MET A 1 83 ? 18.803 17.164 14.558 1.00 28.25 91 MET A CA 1
ATOM 675 C C . MET A 1 83 ? 18.600 15.966 13.686 1.00 28.37 91 MET A C 1
ATOM 676 O O . MET A 1 83 ? 17.934 16.097 12.666 1.00 29.82 91 MET A O 1
ATOM 681 N N . ARG A 1 84 ? 19.142 14.804 14.045 1.00 26.99 92 ARG A N 1
ATOM 682 C CA . ARG A 1 84 ? 18.925 13.642 13.155 1.00 30.25 92 ARG A CA 1
ATOM 683 C C . ARG A 1 84 ? 17.423 13.237 13.182 1.00 30.82 92 ARG A C 1
ATOM 684 O O . ARG A 1 84 ? 16.804 12.953 12.147 1.00 30.58 92 ARG A O 1
ATOM 692 N N . GLY A 1 85 ? 16.837 13.292 14.369 1.00 30.43 93 GLY A N 1
ATOM 693 C CA . GLY A 1 85 ? 15.402 13.081 14.476 1.00 31.15 93 GLY A CA 1
ATOM 694 C C . GLY A 1 85 ? 14.601 14.106 13.691 1.00 28.50 93 GLY A C 1
ATOM 695 O O . GLY A 1 85 ? 13.630 13.744 13.028 1.00 31.35 93 GLY A O 1
ATOM 696 N N . LEU A 1 86 ? 14.921 15.397 13.813 1.00 28.58 94 LEU A N 1
ATOM 697 C CA . LEU A 1 86 ? 14.183 16.403 13.090 1.00 30.20 94 LEU A CA 1
ATOM 698 C C . LEU A 1 86 ? 14.266 16.161 11.562 1.00 30.58 94 LEU A C 1
ATOM 699 O O . LEU A 1 86 ? 13.279 16.343 10.834 1.00 30.12 94 LEU A O 1
ATOM 704 N N . THR A 1 87 ? 15.488 15.865 11.068 1.00 30.81 95 THR A N 1
ATOM 705 C CA . THR A 1 87 ? 15.693 15.640 9.624 1.00 30.55 95 THR A CA 1
ATOM 706 C C . THR A 1 87 ? 14.868 14.432 9.097 1.00 33.06 95 THR A C 1
ATOM 707 O O . THR A 1 87 ? 14.151 14.523 8.045 1.00 33.33 95 THR A O 1
ATOM 711 N N . ASN A 1 88 ? 14.939 13.304 9.844 1.00 31.63 96 ASN A N 1
ATOM 712 C CA . ASN A 1 88 ? 14.173 12.121 9.450 1.00 34.62 96 ASN A CA 1
ATOM 713 C C . ASN A 1 88 ? 12.696 12.365 9.556 1.00 35.38 96 ASN A C 1
ATOM 714 O O . ASN A 1 88 ? 11.898 11.903 8.748 1.00 38.08 96 ASN A O 1
ATOM 719 N N . MET A 1 89 ? 12.304 13.131 10.571 1.00 35.11 97 MET A N 1
ATOM 720 C CA . MET A 1 89 ? 10.883 13.481 10.714 1.00 35.59 97 MET A CA 1
ATOM 721 C C . MET A 1 89 ? 10.417 14.390 9.557 1.00 37.05 97 MET A C 1
ATOM 722 O O . MET A 1 89 ? 9.321 14.200 9.013 1.00 38.76 97 MET A O 1
ATOM 727 N N . ALA A 1 90 ? 11.273 15.273 9.091 1.00 35.78 98 ALA A N 1
ATOM 728 C CA . ALA A 1 90 ? 10.966 16.149 7.944 1.00 39.22 98 ALA A CA 1
ATOM 729 C C . ALA A 1 90 ? 10.912 15.303 6.663 1.00 41.49 98 ALA A C 1
ATOM 730 O O . ALA A 1 90 ? 10.110 15.593 5.749 1.00 43.43 98 ALA A O 1
ATOM 732 N N . LEU A 1 91 ? 11.686 14.207 6.617 1.00 39.71 99 LEU A N 1
ATOM 733 C CA . LEU A 1 91 ? 11.720 13.414 5.400 1.00 42.25 99 LEU A CA 1
ATOM 734 C C . LEU A 1 91 ? 10.433 12.628 5.332 1.00 44.62 99 LEU A C 1
ATOM 735 O O . LEU A 1 91 ? 10.040 12.244 4.258 1.00 48.50 99 LEU A O 1
ATOM 740 N N . ASP A 1 92 ? 9.852 12.326 6.496 1.00 46.10 100 ASP A N 1
ATOM 741 C CA . ASP A 1 92 ? 8.526 11.696 6.580 1.00 50.54 100 ASP A CA 1
ATOM 742 C C . ASP A 1 92 ? 7.390 12.675 6.296 1.00 54.39 100 ASP A C 1
ATOM 743 O O . ASP A 1 92 ? 6.296 12.222 5.888 1.00 57.16 100 ASP A O 1
ATOM 748 N N . ASP A 1 93 ? 7.643 13.969 6.530 1.00 56.55 101 ASP A N 1
ATOM 749 C CA . ASP A 1 93 ? 6.658 15.076 6.486 1.00 61.49 101 ASP A CA 1
ATOM 750 C C . ASP A 1 93 ? 6.025 15.378 7.855 1.00 62.46 101 ASP A C 1
ATOM 751 O O . ASP A 1 93 ? 6.539 16.213 8.629 1.00 63.30 101 ASP A O 1
ATOM 756 N N . ASP A 1 108 ? 5.287 2.838 3.999 1.00 70.23 116 ASP A N 1
ATOM 757 C CA . ASP A 1 108 ? 6.561 3.554 3.721 1.00 69.74 116 ASP A CA 1
ATOM 758 C C . ASP A 1 108 ? 6.902 4.348 4.952 1.00 65.34 116 ASP A C 1
ATOM 759 O O . ASP A 1 108 ? 7.226 5.546 4.863 1.00 65.33 116 ASP A O 1
ATOM 764 N N . PRO A 1 109 ? 6.819 3.720 6.128 1.00 63.14 117 PRO A N 1
ATOM 765 C CA . PRO A 1 109 ? 7.146 4.545 7.295 1.00 58.28 117 PRO A CA 1
ATOM 766 C C . PRO A 1 109 ? 8.651 4.597 7.595 1.00 55.11 117 PRO A C 1
ATOM 767 O O . PRO A 1 109 ? 9.020 4.975 8.690 1.00 53.25 117 PRO A O 1
ATOM 771 N N . GLN A 1 110 ? 9.512 4.198 6.671 1.00 53.30 118 GLN A N 1
ATOM 772 C CA . GLN A 1 110 ? 10.967 4.207 6.912 1.00 51.53 118 GLN A CA 1
ATOM 773 C C . GLN A 1 110 ? 11.511 5.481 7.639 1.00 46.20 118 GLN A C 1
ATOM 774 O O . GLN A 1 110 ? 12.286 5.367 8.559 1.00 43.23 118 GLN A O 1
ATOM 780 N N . GLN A 1 111 ? 11.124 6.674 7.212 1.00 45.42 119 GLN A N 1
ATOM 781 C CA . GLN A 1 111 ? 11.699 7.929 7.799 1.00 41.78 119 GLN A CA 1
ATOM 782 C C . GLN A 1 111 ? 11.166 8.141 9.233 1.00 40.06 119 GLN A C 1
ATOM 783 O O . GLN A 1 111 ? 11.882 8.563 10.166 1.00 37.11 119 GLN A O 1
ATOM 789 N N . ALA A 1 112 ? 9.896 7.788 9.422 1.00 40.82 120 ALA A N 1
ATOM 790 C CA . ALA A 1 112 ? 9.313 7.862 10.772 1.00 40.89 120 ALA A CA 1
ATOM 791 C C . ALA A 1 112 ? 10.003 6.891 11.731 1.00 39.71 120 ALA A C 1
ATOM 792 O O . ALA A 1 112 ? 10.240 7.212 12.887 1.00 39.92 120 ALA A O 1
ATOM 794 N N . ARG A 1 113 ? 10.277 5.670 11.264 1.00 42.55 121 ARG A N 1
ATOM 795 C CA . ARG A 1 113 ? 11.048 4.716 12.072 1.00 42.31 121 ARG A CA 1
ATOM 796 C C . ARG A 1 113 ? 12.440 5.227 12.426 1.00 40.96 121 ARG A C 1
ATOM 797 O O . ARG A 1 113 ? 12.917 5.008 13.529 1.00 40.72 121 ARG A O 1
ATOM 805 N N . ALA A 1 114 ? 13.130 5.811 11.442 1.00 41.15 122 ALA A N 1
ATOM 806 C CA . ALA A 1 114 ? 14.414 6.450 11.704 1.00 40.79 122 ALA A CA 1
ATOM 807 C C . ALA A 1 114 ? 14.271 7.579 12.723 1.00 37.70 122 ALA A C 1
ATOM 808 O O . ALA A 1 114 ? 15.087 7.647 13.639 1.00 39.19 122 ALA A O 1
ATOM 810 N N . ALA A 1 115 ? 13.251 8.439 12.608 1.00 34.55 123 ALA A N 1
ATOM 811 C CA . ALA A 1 115 ? 13.093 9.544 13.595 1.00 32.92 123 ALA A CA 1
ATOM 812 C C . ALA A 1 115 ? 12.798 8.978 14.981 1.00 33.84 123 ALA A C 1
ATOM 813 O O . ALA A 1 115 ? 13.340 9.455 15.966 1.00 34.62 123 ALA A O 1
ATOM 815 N N . PHE A 1 116 ? 11.957 7.939 15.052 1.00 35.20 124 PHE A N 1
ATOM 816 C CA . PHE A 1 116 ? 11.616 7.359 16.353 1.00 37.43 124 PHE A CA 1
ATOM 817 C C . PHE A 1 116 ? 12.892 6.837 17.032 1.00 38.63 124 PHE A C 1
ATOM 818 O O . PHE A 1 116 ? 13.153 7.093 18.235 1.00 40.16 124 PHE A O 1
ATOM 826 N N . SER A 1 117 ? 13.706 6.140 16.252 1.00 40.37 125 SER A N 1
ATOM 827 C CA . SER A 1 117 ? 14.943 5.622 16.767 1.00 43.16 125 SER A CA 1
ATOM 828 C C . SER A 1 117 ? 15.840 6.760 17.214 1.00 41.12 125 SER A C 1
ATOM 829 O O . SER A 1 117 ? 16.357 6.722 18.355 1.00 41.66 125 SER A O 1
ATOM 832 N N . ASP A 1 118 ? 15.978 7.807 16.370 1.00 38.68 126 ASP A N 1
ATOM 833 C CA . ASP A 1 118 ? 16.858 8.940 16.736 1.00 37.84 126 ASP A CA 1
ATOM 834 C C . ASP A 1 118 ? 16.484 9.553 18.075 1.00 36.45 126 ASP A C 1
ATOM 835 O O . ASP A 1 118 ? 17.354 9.813 18.953 1.00 37.66 126 ASP A O 1
ATOM 840 N N . PHE A 1 119 ? 15.204 9.908 18.201 1.00 35.55 127 PHE A N 1
ATOM 841 C CA . PHE A 1 119 ? 14.691 10.609 19.386 1.00 36.72 127 PHE A CA 1
ATOM 842 C C . PHE A 1 119 ? 14.665 9.731 20.607 1.00 38.04 127 PHE A C 1
ATOM 843 O O . PHE A 1 119 ? 14.899 10.193 21.751 1.00 39.37 127 PHE A O 1
ATOM 851 N N . SER A 1 120 ? 14.251 8.481 20.423 1.00 41.81 128 SER A N 1
ATOM 852 C CA . SER A 1 120 ? 14.315 7.544 21.552 1.00 44.23 128 SER A CA 1
ATOM 853 C C . SER A 1 120 ? 15.823 7.338 21.984 1.00 46.56 128 SER A C 1
ATOM 854 O O . SER A 1 120 ? 16.132 7.287 23.209 1.00 46.22 128 SER A O 1
ATOM 857 N N . LYS A 1 121 ? 16.743 7.274 21.009 1.00 46.80 129 LYS A N 1
ATOM 858 C CA . LYS A 1 121 ? 18.189 7.190 21.358 1.00 48.58 129 LYS A CA 1
ATOM 859 C C . LYS A 1 121 ? 18.638 8.434 22.131 1.00 47.87 129 LYS A C 1
ATOM 860 O O . LYS A 1 121 ? 19.476 8.307 23.026 1.00 51.71 129 LYS A O 1
ATOM 866 N N . LEU A 1 122 ? 18.166 9.629 21.747 1.00 44.30 130 LEU A N 1
ATOM 867 C CA . LEU A 1 122 ? 18.412 10.912 22.445 1.00 43.47 130 LEU A CA 1
ATOM 868 C C . LEU A 1 122 ? 17.894 10.857 23.909 1.00 46.85 130 LEU A C 1
ATOM 869 O O . LEU A 1 122 ? 18.695 11.095 24.852 1.00 48.91 130 LEU A O 1
ATOM 874 N N . VAL A 1 123 ? 16.627 10.464 24.108 1.00 45.57 131 VAL A N 1
ATOM 875 C CA . VAL A 1 123 ? 15.988 10.489 25.433 1.00 50.45 131 VAL A CA 1
ATOM 876 C C . VAL A 1 123 ? 16.609 9.479 26.387 1.00 53.64 131 VAL A C 1
ATOM 877 O O . VAL A 1 123 ? 16.759 9.719 27.612 1.00 57.45 131 VAL A O 1
ATOM 881 N N . ARG A 1 124 ? 16.960 8.332 25.825 1.00 55.91 132 ARG A N 1
ATOM 882 C CA . ARG A 1 124 ? 17.867 7.438 26.480 1.00 61.88 132 ARG A CA 1
ATOM 883 C C . ARG A 1 124 ? 19.328 7.686 26.013 1.00 63.13 132 ARG A C 1
ATOM 884 O O . ARG A 1 124 ? 20.001 6.820 25.399 1.00 67.18 132 ARG A O 1
ATOM 892 N N . GLY A 1 125 ? 19.827 8.880 26.285 1.00 61.11 133 GLY A N 1
ATOM 893 C CA . GLY A 1 125 ? 21.252 9.034 26.411 1.00 59.18 133 GLY A CA 1
ATOM 894 C C . GLY A 1 125 ? 21.449 10.257 27.267 1.00 59.13 133 GLY A C 1
ATOM 895 O O . GLY A 1 125 ? 22.427 10.385 28.012 1.00 59.67 133 GLY A O 1
ATOM 896 N N . TYR A 1 126 ? 20.508 11.183 27.152 1.00 55.82 134 TYR A N 1
ATOM 897 C CA . TYR A 1 126 ? 20.713 12.517 27.696 1.00 56.04 134 TYR A CA 1
ATOM 898 C C . TYR A 1 126 ? 19.392 12.885 28.231 1.00 56.59 134 TYR A C 1
ATOM 899 O O . TYR A 1 126 ? 18.776 13.797 27.711 1.00 53.45 134 TYR A O 1
ATOM 908 N N . PRO A 1 127 ? 18.933 12.154 29.281 1.00 61.69 135 PRO A N 1
ATOM 909 C CA . PRO A 1 127 ? 17.585 12.494 29.741 1.00 63.15 135 PRO A CA 1
ATOM 910 C C . PRO A 1 127 ? 17.529 13.948 30.249 1.00 64.39 135 PRO A C 1
ATOM 911 O O . PRO A 1 127 ? 16.434 14.486 30.397 1.00 66.27 135 PRO A O 1
ATOM 915 N N . ASN A 1 128 ? 18.684 14.592 30.410 1.00 62.95 136 ASN A N 1
ATOM 916 C CA . ASN A 1 128 ? 18.738 15.993 30.854 1.00 64.56 136 ASN A CA 1
ATOM 917 C C . ASN A 1 128 ? 19.110 17.067 29.775 1.00 61.34 136 ASN A C 1
ATOM 918 O O . ASN A 1 128 ? 19.331 18.253 30.080 1.00 64.10 136 ASN A O 1
ATOM 923 N N . SER A 1 129 ? 19.113 16.661 28.513 1.00 56.35 137 SER A N 1
ATOM 924 C CA . SER A 1 129 ? 19.383 17.559 27.385 1.00 52.85 137 SER A CA 1
ATOM 925 C C . SER A 1 129 ? 18.333 18.663 27.271 1.00 52.02 137 SER A C 1
ATOM 926 O O . SER A 1 129 ? 17.143 18.447 27.608 1.00 52.64 137 SER A O 1
ATOM 929 N N . GLN A 1 130 ? 18.745 19.830 26.826 1.00 50.44 138 GLN A N 1
ATOM 930 C CA . GLN A 1 130 ? 17.778 20.876 26.482 1.00 52.81 138 GLN A CA 1
ATOM 931 C C . GLN A 1 130 ? 16.749 20.451 25.417 1.00 50.60 138 GLN A C 1
ATOM 932 O O . GLN A 1 130 ? 15.661 21.022 25.356 1.00 50.08 138 GLN A O 1
ATOM 938 N N . TYR A 1 131 ? 17.090 19.431 24.628 1.00 48.62 139 TYR A N 1
ATOM 939 C CA . TYR A 1 131 ? 16.225 18.991 23.511 1.00 46.87 139 TYR A CA 1
ATOM 940 C C . TYR A 1 131 ? 15.252 17.886 23.891 1.00 49.99 139 TYR A C 1
ATOM 941 O O . TYR A 1 131 ? 14.402 17.511 23.076 1.00 47.98 139 TYR A O 1
ATOM 950 N N . THR A 1 132 ? 15.409 17.339 25.103 1.00 53.64 140 THR A N 1
ATOM 951 C CA A THR A 1 132 ? 14.518 16.396 25.833 0.50 57.07 140 THR A CA 1
ATOM 952 C CA B THR A 1 132 ? 14.604 16.150 25.370 0.50 56.49 140 THR A CA 1
ATOM 953 C C . THR A 1 132 ? 13.041 16.464 25.551 1.00 55.79 140 THR A C 1
ATOM 954 O O . THR A 1 132 ? 12.282 15.549 25.181 1.00 54.07 140 THR A O 1
ATOM 961 N N . THR A 1 133 ? 12.595 17.668 25.898 1.00 51.61 141 THR A N 1
ATOM 962 C CA . THR A 1 133 ? 11.171 17.958 25.974 1.00 51.59 141 THR A CA 1
ATOM 963 C C . THR A 1 133 ? 10.497 17.966 24.594 1.00 48.43 141 THR A C 1
ATOM 964 O O . THR A 1 133 ? 9.473 17.332 24.445 1.00 46.20 141 THR A O 1
ATOM 968 N N . ASP A 1 134 ? 11.095 18.673 23.628 1.00 45.81 142 ASP A N 1
ATOM 969 C CA . ASP A 1 134 ? 10.669 18.580 22.231 1.00 43.49 142 ASP A CA 1
ATOM 970 C C . ASP A 1 134 ? 10.817 17.166 21.622 1.00 40.80 142 ASP A C 1
ATOM 971 O O . ASP A 1 134 ? 9.944 16.753 20.879 1.00 39.82 142 ASP A O 1
ATOM 976 N N . ALA A 1 135 ? 11.904 16.433 21.909 1.00 38.61 143 ALA A N 1
ATOM 977 C CA . ALA A 1 135 ? 11.973 15.061 21.431 1.00 38.81 143 ALA A CA 1
ATOM 978 C C . ALA A 1 135 ? 10.847 14.175 21.968 1.00 37.75 143 ALA A C 1
ATOM 979 O O . ALA A 1 135 ? 10.322 13.329 21.249 1.00 34.91 143 ALA A O 1
ATOM 981 N N . THR A 1 136 ? 10.478 14.357 23.248 1.00 40.19 144 THR A N 1
ATOM 982 C CA . THR A 1 136 ? 9.425 13.543 23.826 1.00 41.19 144 THR A CA 1
ATOM 983 C C . THR A 1 136 ? 8.073 13.904 23.183 1.00 39.21 144 THR A C 1
ATOM 984 O O . THR A 1 136 ? 7.245 13.013 22.885 1.00 39.42 144 THR A O 1
ATOM 988 N N . LYS A 1 137 ? 7.885 15.186 22.867 1.00 40.54 145 LYS A N 1
ATOM 989 C CA . LYS A 1 137 ? 6.665 15.612 22.181 1.00 40.32 145 LYS A CA 1
ATOM 990 C C . LYS A 1 137 ? 6.582 14.998 20.797 1.00 39.12 145 LYS A C 1
ATOM 991 O O . LYS A 1 137 ? 5.504 14.499 20.370 1.00 39.22 145 LYS A O 1
ATOM 997 N N . ARG A 1 138 ? 7.694 14.977 20.087 1.00 35.54 146 ARG A N 1
ATOM 998 C CA . ARG A 1 138 ? 7.666 14.425 18.755 1.00 36.45 146 ARG A CA 1
ATOM 999 C C . ARG A 1 138 ? 7.483 12.919 18.763 1.00 35.66 146 ARG A C 1
ATOM 1000 O O . ARG A 1 138 ? 6.880 12.380 17.846 1.00 35.77 146 ARG A O 1
ATOM 1008 N N . LEU A 1 139 ? 8.012 12.253 19.787 1.00 35.40 147 LEU A N 1
ATOM 1009 C CA . LEU A 1 139 ? 7.856 10.816 19.948 1.00 35.34 147 LEU A CA 1
ATOM 1010 C C . LEU A 1 139 ? 6.385 10.439 20.096 1.00 35.39 147 LEU A C 1
ATOM 1011 O O . LEU A 1 139 ? 6.016 9.389 19.662 1.00 37.75 147 LEU A O 1
ATOM 1016 N N . VAL A 1 140 ? 5.558 11.271 20.688 1.00 37.38 148 VAL A N 1
ATOM 1017 C CA . VAL A 1 140 ? 4.118 10.945 20.727 1.00 37.36 148 VAL A CA 1
ATOM 1018 C C . VAL A 1 140 ? 3.525 10.832 19.338 1.00 36.39 148 VAL A C 1
ATOM 1019 O O . VAL A 1 140 ? 2.803 9.854 19.016 1.00 36.17 148 VAL A O 1
ATOM 1023 N N . PHE A 1 141 ? 3.889 11.789 18.475 1.00 36.28 149 PHE A N 1
ATOM 1024 C CA . PHE A 1 141 ? 3.386 11.746 17.144 1.00 36.32 149 PHE A CA 1
ATOM 1025 C C . PHE A 1 141 ? 3.954 10.607 16.367 1.00 36.83 149 PHE A C 1
ATOM 1026 O O . PHE A 1 141 ? 3.240 10.033 15.577 1.00 35.80 149 PHE A O 1
ATOM 1034 N N . LEU A 1 142 ? 5.249 10.339 16.543 1.00 34.69 150 LEU A N 1
ATOM 1035 C CA . LEU A 1 142 ? 5.856 9.248 15.810 1.00 35.30 150 LEU A CA 1
ATOM 1036 C C . LEU A 1 142 ? 5.237 7.894 16.164 1.00 36.11 150 LEU A C 1
ATOM 1037 O O . LEU A 1 142 ? 5.035 7.052 15.248 1.00 37.05 150 LEU A O 1
ATOM 1042 N N . LYS A 1 143 ? 5.035 7.678 17.454 1.00 37.41 151 LYS A N 1
ATOM 1043 C CA . LYS A 1 143 ? 4.519 6.365 17.957 1.00 38.58 151 LYS A CA 1
ATOM 1044 C C . LYS A 1 143 ? 3.128 6.196 17.402 1.00 39.44 151 LYS A C 1
ATOM 1045 O O . LYS A 1 143 ? 2.777 5.081 16.983 1.00 37.89 151 LYS A O 1
ATOM 1051 N N . ASP A 1 144 ? 2.363 7.292 17.328 1.00 39.79 152 ASP A N 1
ATOM 1052 C CA . ASP A 1 144 ? 1.014 7.267 16.749 1.00 40.02 152 ASP A CA 1
ATOM 1053 C C . ASP A 1 144 ? 1.078 6.826 15.277 1.00 40.97 152 ASP A C 1
ATOM 1054 O O . ASP A 1 144 ? 0.326 5.936 14.845 1.00 40.97 152 ASP A O 1
ATOM 1059 N N . ARG A 1 145 ? 1.971 7.446 14.528 1.00 40.08 153 ARG A N 1
ATOM 1060 C CA . ARG A 1 145 ? 2.193 7.163 13.096 1.00 41.68 153 ARG A CA 1
ATOM 1061 C C . ARG A 1 145 ? 2.605 5.728 12.821 1.00 40.19 153 ARG A C 1
ATOM 1062 O O . ARG A 1 145 ? 1.981 5.053 11.993 1.00 41.39 153 ARG A O 1
ATOM 1070 N N . LEU A 1 146 ? 3.617 5.256 13.525 1.00 37.41 154 LEU A N 1
ATOM 1071 C CA . LEU A 1 146 ? 4.129 3.904 13.371 1.00 37.13 154 LEU A CA 1
ATOM 1072 C C . LEU A 1 146 ? 3.122 2.859 13.829 1.00 37.66 154 LEU A C 1
ATOM 1073 O O . LEU A 1 146 ? 2.989 1.879 13.168 1.00 37.44 154 LEU A O 1
ATOM 1078 N N . ALA A 1 147 ? 2.424 3.107 14.931 1.00 38.45 155 ALA A N 1
ATOM 1079 C CA . ALA A 1 147 ? 1.381 2.159 15.342 1.00 40.79 155 ALA A CA 1
ATOM 1080 C C . ALA A 1 147 ? 0.225 2.057 14.324 1.00 43.68 155 ALA A C 1
ATOM 1081 O O . ALA A 1 147 ? -0.245 0.938 14.010 1.00 43.78 155 ALA A O 1
ATOM 1083 N N . LYS A 1 148 ? -0.259 3.200 13.792 1.00 45.25 156 LYS A N 1
ATOM 1084 C CA . LYS A 1 148 ? -1.229 3.171 12.686 1.00 45.60 156 LYS A CA 1
ATOM 1085 C C . LYS A 1 148 ? -0.812 2.286 11.495 1.00 45.55 156 LYS A C 1
ATOM 1086 O O . LYS A 1 148 ? -1.656 1.621 10.859 1.00 44.73 156 LYS A O 1
ATOM 1092 N N . TYR A 1 149 ? 0.482 2.325 11.166 1.00 44.30 157 TYR A N 1
ATOM 1093 C CA . TYR A 1 149 ? 0.980 1.587 10.041 1.00 42.87 157 TYR A CA 1
ATOM 1094 C C . TYR A 1 149 ? 0.919 0.134 10.437 1.00 41.67 157 TYR A C 1
ATOM 1095 O O . TYR A 1 149 ? 0.390 -0.657 9.669 1.00 41.65 157 TYR A O 1
ATOM 1104 N N . GLU A 1 150 ? 1.440 -0.212 11.609 1.00 39.30 158 GLU A N 1
ATOM 1105 C CA . GLU A 1 150 ? 1.428 -1.633 12.066 1.00 39.15 158 GLU A CA 1
ATOM 1106 C C . GLU A 1 150 ? 0.001 -2.165 12.184 1.00 38.65 158 GLU A C 1
ATOM 1107 O O . GLU A 1 150 ? -0.220 -3.324 11.825 1.00 37.62 158 GLU A O 1
ATOM 1113 N N . TYR A 1 151 ? -0.928 -1.332 12.681 1.00 38.25 159 TYR A N 1
ATOM 1114 C CA . TYR A 1 151 ? -2.380 -1.720 12.697 1.00 40.14 159 TYR A CA 1
ATOM 1115 C C . TYR A 1 151 ? -2.912 -2.060 11.284 1.00 41.58 159 TYR A C 1
ATOM 1116 O O . TYR A 1 151 ? -3.612 -3.104 11.066 1.00 40.95 159 TYR A O 1
ATOM 1125 N N . SER A 1 152 ? -2.550 -1.267 10.293 1.00 42.18 160 SER A N 1
ATOM 1126 C CA . SER A 1 152 ? -3.008 -1.520 8.924 1.00 44.13 160 SER A CA 1
ATOM 1127 C C . SER A 1 152 ? -2.476 -2.894 8.486 1.00 41.94 160 SER A C 1
ATOM 1128 O O . SER A 1 152 ? -3.187 -3.706 7.814 1.00 41.43 160 SER A O 1
ATOM 1131 N N . VAL A 1 153 ? -1.246 -3.195 8.881 1.00 40.96 161 VAL A N 1
ATOM 1132 C CA . VAL A 1 153 ? -0.618 -4.464 8.507 1.00 40.64 161 VAL A CA 1
ATOM 1133 C C . VAL A 1 153 ? -1.342 -5.630 9.214 1.00 39.51 161 VAL A C 1
ATOM 1134 O O . VAL A 1 153 ? -1.679 -6.626 8.555 1.00 39.63 161 VAL A O 1
ATOM 1138 N N . ALA A 1 154 ? -1.610 -5.486 10.513 1.00 38.09 162 ALA A N 1
ATOM 1139 C CA . ALA A 1 154 ? -2.367 -6.503 11.284 1.00 37.82 162 ALA A CA 1
ATOM 1140 C C . ALA A 1 154 ? -3.749 -6.752 10.686 1.00 38.37 162 ALA A C 1
ATOM 1141 O O . ALA A 1 154 ? -4.214 -7.907 10.621 1.00 38.13 162 ALA A O 1
ATOM 1143 N N . GLU A 1 155 ? -4.402 -5.694 10.222 1.00 38.81 163 GLU A N 1
ATOM 1144 C CA . GLU A 1 155 ? -5.695 -5.831 9.535 1.00 41.11 163 GLU A CA 1
ATOM 1145 C C . GLU A 1 155 ? -5.619 -6.603 8.253 1.00 41.50 163 GLU A C 1
ATOM 1146 O O . GLU A 1 155 ? -6.436 -7.523 8.017 1.00 39.64 163 GLU A O 1
ATOM 1152 N N . TYR A 1 156 ? -4.658 -6.240 7.417 1.00 41.18 164 TYR A N 1
ATOM 1153 C CA . TYR A 1 156 ? -4.367 -6.988 6.205 1.00 44.82 164 TYR A CA 1
ATOM 1154 C C . TYR A 1 156 ? -4.143 -8.495 6.479 1.00 42.50 164 TYR A C 1
ATOM 1155 O O . TYR A 1 156 ? -4.728 -9.337 5.801 1.00 43.89 164 TYR A O 1
ATOM 1164 N N . TYR A 1 157 ? -3.371 -8.809 7.518 1.00 40.63 165 TYR A N 1
ATOM 1165 C CA . TYR A 1 157 ? -3.108 -10.197 7.916 1.00 39.66 165 TYR A CA 1
ATOM 1166 C C . TYR A 1 157 ? -4.363 -10.900 8.408 1.00 39.58 165 TYR A C 1
ATOM 1167 O O . TYR A 1 157 ? -4.553 -12.101 8.186 1.00 38.62 165 TYR A O 1
ATOM 1176 N N . THR A 1 158 ? -5.238 -10.129 9.052 1.00 36.98 166 THR A N 1
ATOM 1177 C CA . THR A 1 158 ? -6.538 -10.626 9.466 1.00 37.43 166 THR A CA 1
ATOM 1178 C C . THR A 1 158 ? -7.393 -11.007 8.250 1.00 38.56 166 THR A C 1
ATOM 1179 O O . THR A 1 158 ? -8.089 -12.084 8.247 1.00 37.61 166 THR A O 1
ATOM 1183 N N . GLU A 1 159 ? -7.389 -10.121 7.269 1.00 39.35 167 GLU A N 1
ATOM 1184 C CA . GLU A 1 159 ? -8.118 -10.355 6.031 1.00 42.86 167 GLU A CA 1
ATOM 1185 C C . GLU A 1 159 ? -7.667 -11.705 5.404 1.00 44.44 167 GLU A C 1
ATOM 1186 O O . GLU A 1 159 ? -8.475 -12.416 4.802 1.00 44.97 167 GLU A O 1
ATOM 1192 N N . ARG A 1 160 ? -6.412 -12.081 5.619 1.00 45.14 168 ARG A N 1
ATOM 1193 C CA . ARG A 1 160 ? -5.768 -13.278 5.039 1.00 47.66 168 ARG A CA 1
ATOM 1194 C C . ARG A 1 160 ? -5.902 -14.517 5.899 1.00 46.91 168 ARG A C 1
ATOM 1195 O O . ARG A 1 160 ? -5.662 -15.624 5.425 1.00 50.06 168 ARG A O 1
ATOM 1203 N N . GLY A 1 161 ? -6.267 -14.338 7.164 1.00 45.19 169 GLY A N 1
ATOM 1204 C CA . GLY A 1 161 ? -6.292 -15.400 8.167 1.00 43.92 169 GLY A CA 1
ATOM 1205 C C . GLY A 1 161 ? -4.898 -15.901 8.533 1.00 43.89 169 GLY A C 1
ATOM 1206 O O . GLY A 1 161 ? -4.712 -17.095 8.824 1.00 45.12 169 GLY A O 1
ATOM 1207 N N . ALA A 1 162 ? -3.924 -14.989 8.499 1.00 44.54 170 ALA A N 1
ATOM 1208 C CA . ALA A 1 162 ? -2.511 -15.272 8.774 1.00 44.21 170 ALA A CA 1
ATOM 1209 C C . ALA A 1 162 ? -2.317 -15.007 10.245 1.00 42.78 170 ALA A C 1
ATOM 1210 O O . ALA A 1 162 ? -1.683 -14.028 10.614 1.00 40.28 170 ALA A O 1
ATOM 1212 N N . TRP A 1 163 ? -2.925 -15.864 11.084 1.00 41.36 171 TRP A N 1
ATOM 1213 C CA . TRP A 1 163 ? -3.076 -15.553 12.516 1.00 39.47 171 TRP A CA 1
ATOM 1214 C C . TRP A 1 163 ? -1.740 -15.370 13.222 1.00 38.82 171 TRP A C 1
ATOM 1215 O O . TRP A 1 163 ? -1.601 -14.511 14.115 1.00 36.99 171 TRP A O 1
ATOM 1226 N N . VAL A 1 164 ? -0.759 -16.171 12.844 1.00 39.06 172 VAL A N 1
ATOM 1227 C CA . VAL A 1 164 ? 0.525 -15.968 13.507 1.00 40.08 172 VAL A CA 1
ATOM 1228 C C . VAL A 1 164 ? 1.116 -14.587 13.170 1.00 39.64 172 VAL A C 1
ATOM 1229 O O . VAL A 1 164 ? 1.676 -13.916 14.059 1.00 39.07 172 VAL A O 1
ATOM 1233 N N . ALA A 1 165 ? 1.083 -14.188 11.883 1.00 39.68 173 ALA A N 1
ATOM 1234 C CA . ALA A 1 165 ? 1.554 -12.830 11.534 1.00 39.35 173 ALA A CA 1
ATOM 1235 C C . ALA A 1 165 ? 0.786 -11.718 12.238 1.00 37.73 173 ALA A C 1
ATOM 1236 O O . ALA A 1 165 ? 1.380 -10.711 12.591 1.00 37.62 173 ALA A O 1
ATOM 1238 N N . VAL A 1 166 ? -0.543 -11.876 12.396 1.00 35.76 174 VAL A N 1
ATOM 1239 C CA . VAL A 1 166 ? -1.324 -10.903 13.200 1.00 36.42 174 VAL A CA 1
ATOM 1240 C C . VAL A 1 166 ? -0.745 -10.798 14.620 1.00 36.67 174 VAL A C 1
ATOM 1241 O O . VAL A 1 166 ? -0.509 -9.689 15.126 1.00 35.03 174 VAL A O 1
ATOM 1245 N N . VAL A 1 167 ? -0.545 -11.943 15.293 1.00 36.21 175 VAL A N 1
ATOM 1246 C CA . VAL A 1 167 ? -0.096 -11.910 16.692 1.00 37.70 175 VAL A CA 1
ATOM 1247 C C . VAL A 1 167 ? 1.295 -11.246 16.760 1.00 38.64 175 VAL A C 1
ATOM 1248 O O . VAL A 1 167 ? 1.561 -10.473 17.677 1.00 38.36 175 VAL A O 1
ATOM 1252 N N . ASN A 1 168 ? 2.162 -11.567 15.803 1.00 37.68 176 ASN A N 1
ATOM 1253 C CA . ASN A 1 168 ? 3.500 -10.921 15.761 1.00 42.34 176 ASN A CA 1
ATOM 1254 C C . ASN A 1 168 ? 3.440 -9.405 15.641 1.00 41.61 176 ASN A C 1
ATOM 1255 O O . ASN A 1 168 ? 4.180 -8.665 16.348 1.00 41.68 176 ASN A O 1
ATOM 1260 N N . ARG A 1 169 ? 2.546 -8.919 14.771 1.00 40.01 177 ARG A N 1
ATOM 1261 C CA . ARG A 1 169 ? 2.503 -7.483 14.533 1.00 38.51 177 ARG A CA 1
ATOM 1262 C C . ARG A 1 169 ? 1.951 -6.785 15.779 1.00 37.70 177 ARG A C 1
ATOM 1263 O O . ARG A 1 169 ? 2.502 -5.749 16.227 1.00 37.70 177 ARG A O 1
ATOM 1271 N N . VAL A 1 170 ? 0.886 -7.364 16.357 1.00 36.07 178 VAL A N 1
ATOM 1272 C CA . VAL A 1 170 ? 0.261 -6.693 17.492 1.00 37.16 178 VAL A CA 1
ATOM 1273 C C . VAL A 1 170 ? 1.160 -6.725 18.728 1.00 39.16 178 VAL A C 1
ATOM 1274 O O . VAL A 1 170 ? 1.168 -5.795 19.542 1.00 38.27 178 VAL A O 1
ATOM 1278 N N . GLU A 1 171 ? 1.915 -7.782 18.904 1.00 40.62 179 GLU A N 1
ATOM 1279 C CA . GLU A 1 171 ? 2.706 -7.848 20.130 1.00 42.59 179 GLU A CA 1
ATOM 1280 C C . GLU A 1 171 ? 3.819 -6.844 19.994 1.00 42.99 179 GLU A C 1
ATOM 1281 O O . GLU A 1 171 ? 4.317 -6.319 21.010 1.00 42.06 179 GLU A O 1
ATOM 1287 N N . GLY A 1 172 ? 4.208 -6.556 18.754 1.00 40.93 180 GLY A N 1
ATOM 1288 C CA . GLY A 1 172 ? 5.214 -5.528 18.520 1.00 42.25 180 GLY A CA 1
ATOM 1289 C C . GLY A 1 172 ? 4.698 -4.136 18.788 1.00 42.61 180 GLY A C 1
ATOM 1290 O O . GLY A 1 172 ? 5.413 -3.204 19.312 1.00 42.87 180 GLY A O 1
ATOM 1291 N N . MET A 1 173 ? 3.432 -3.940 18.455 1.00 39.62 181 MET A N 1
ATOM 1292 C CA . MET A 1 173 ? 2.800 -2.707 18.784 1.00 40.52 181 MET A CA 1
ATOM 1293 C C . MET A 1 173 ? 2.685 -2.562 20.312 1.00 40.24 181 MET A C 1
ATOM 1294 O O . MET A 1 173 ? 2.912 -1.472 20.834 1.00 40.88 181 MET A O 1
ATOM 1299 N N . LEU A 1 174 ? 2.299 -3.626 21.000 1.00 42.22 182 LEU A N 1
ATOM 1300 C CA . LEU A 1 174 ? 2.094 -3.585 22.472 1.00 44.71 182 LEU A CA 1
ATOM 1301 C C . LEU A 1 174 ? 3.407 -3.402 23.192 1.00 48.10 182 LEU A C 1
ATOM 1302 O O . LEU A 1 174 ? 3.502 -2.614 24.184 1.00 48.49 182 LEU A O 1
ATOM 1307 N N . ARG A 1 175 ? 4.438 -4.112 22.711 1.00 47.04 183 ARG A N 1
ATOM 1308 C CA . ARG A 1 175 ? 5.773 -3.916 23.267 1.00 49.57 183 ARG A CA 1
ATOM 1309 C C . ARG A 1 175 ? 6.301 -2.480 23.045 1.00 48.10 183 ARG A C 1
ATOM 1310 O O . ARG A 1 175 ? 6.769 -1.841 24.018 1.00 49.67 183 ARG A O 1
ATOM 1318 N N . ASP A 1 176 ? 6.211 -1.941 21.823 1.00 44.98 184 ASP A N 1
ATOM 1319 C CA . ASP A 1 176 ? 6.837 -0.663 21.436 1.00 46.43 184 ASP A CA 1
ATOM 1320 C C . ASP A 1 176 ? 6.006 0.654 21.448 1.00 45.07 184 ASP A C 1
ATOM 1321 O O . ASP A 1 176 ? 6.558 1.769 21.654 1.00 43.96 184 ASP A O 1
ATOM 1326 N N . TYR A 1 177 ? 4.702 0.536 21.249 1.00 44.20 185 TYR A N 1
ATOM 1327 C CA . TYR A 1 177 ? 3.822 1.672 21.135 1.00 42.92 185 TYR A CA 1
ATOM 1328 C C . TYR A 1 177 ? 2.597 1.402 22.053 1.00 42.90 185 TYR A C 1
ATOM 1329 O O . TYR A 1 177 ? 1.466 1.550 21.591 1.00 40.38 185 TYR A O 1
ATOM 1338 N N . PRO A 1 178 ? 2.822 1.025 23.332 1.00 44.22 186 PRO A N 1
ATOM 1339 C CA . PRO A 1 178 ? 1.698 0.486 24.108 1.00 45.12 186 PRO A CA 1
ATOM 1340 C C . PRO A 1 178 ? 0.581 1.483 24.327 1.00 46.71 186 PRO A C 1
ATOM 1341 O O . PRO A 1 178 ? -0.564 1.040 24.539 1.00 46.75 186 PRO A O 1
ATOM 1345 N N . ASP A 1 179 ? 0.846 2.801 24.304 1.00 46.87 187 ASP A N 1
ATOM 1346 C CA . ASP A 1 179 ? -0.269 3.656 24.757 1.00 49.75 187 ASP A CA 1
ATOM 1347 C C . ASP A 1 179 ? -1.045 4.384 23.650 1.00 49.42 187 ASP A C 1
ATOM 1348 O O . ASP A 1 179 ? -1.870 5.313 23.910 1.00 51.10 187 ASP A O 1
ATOM 1353 N N . THR A 1 180 ? -0.818 3.942 22.416 1.00 46.71 188 THR A N 1
ATOM 1354 C CA . THR A 1 180 ? -1.335 4.669 21.245 1.00 44.64 188 THR A CA 1
ATOM 1355 C C . THR A 1 180 ? -2.778 4.168 20.982 1.00 44.37 188 THR A C 1
ATOM 1356 O O . THR A 1 180 ? -3.143 3.034 21.350 1.00 41.31 188 THR A O 1
ATOM 1360 N N . GLN A 1 181 ? -3.538 5.001 20.271 1.00 44.97 189 GLN A N 1
ATOM 1361 C CA . GLN A 1 181 ? -4.866 4.643 19.739 1.00 45.58 189 GLN A CA 1
ATOM 1362 C C . GLN A 1 181 ? -4.857 3.356 18.836 1.00 45.11 189 GLN A C 1
ATOM 1363 O O . GLN A 1 181 ? -5.781 2.516 18.885 1.00 45.36 189 GLN A O 1
ATOM 1369 N N . ALA A 1 182 ? -3.870 3.262 17.946 1.00 44.01 190 ALA A N 1
ATOM 1370 C CA . ALA A 1 182 ? -3.734 2.080 17.122 1.00 42.77 190 ALA A CA 1
ATOM 1371 C C . ALA A 1 182 ? -3.522 0.793 17.868 1.00 41.89 190 ALA A C 1
ATOM 1372 O O . ALA A 1 182 ? -4.154 -0.184 17.481 1.00 42.90 190 ALA A O 1
ATOM 1374 N N . THR A 1 183 ? -2.686 0.759 18.917 1.00 40.49 191 THR A N 1
ATOM 1375 C CA . THR A 1 183 ? -2.488 -0.450 19.721 1.00 40.56 191 THR A CA 1
ATOM 1376 C C . THR A 1 183 ? -3.833 -0.794 20.425 1.00 41.65 191 THR A C 1
ATOM 1377 O O . THR A 1 183 ? -4.164 -2.003 20.582 1.00 41.32 191 THR A O 1
ATOM 1381 N N . ARG A 1 184 ? -4.567 0.242 20.869 1.00 42.32 192 ARG A N 1
ATOM 1382 C CA . ARG A 1 184 ? -5.935 0.060 21.412 1.00 45.33 192 ARG A CA 1
ATOM 1383 C C . ARG A 1 184 ? -6.822 -0.661 20.405 1.00 45.57 192 ARG A C 1
ATOM 1384 O O . ARG A 1 184 ? -7.395 -1.714 20.723 1.00 48.09 192 ARG A O 1
ATOM 1392 N N . ASP A 1 185 ? -6.921 -0.102 19.197 1.00 45.60 193 ASP A N 1
ATOM 1393 C CA . ASP A 1 185 ? -7.696 -0.673 18.092 1.00 45.48 193 ASP A CA 1
ATOM 1394 C C . ASP A 1 185 ? -7.228 -2.090 17.671 1.00 44.82 193 ASP A C 1
ATOM 1395 O O . ASP A 1 185 ? -8.011 -2.940 17.211 1.00 42.93 193 ASP A O 1
ATOM 1400 N N . ALA A 1 186 ? -5.933 -2.339 17.767 1.00 42.57 194 ALA A N 1
ATOM 1401 C CA . ALA A 1 186 ? -5.407 -3.634 17.370 1.00 40.34 194 ALA A CA 1
ATOM 1402 C C . ALA A 1 186 ? -5.489 -4.754 18.417 1.00 38.81 194 ALA A C 1
ATOM 1403 O O . ALA A 1 186 ? -5.352 -5.925 18.087 1.00 36.63 194 ALA A O 1
ATOM 1405 N N . LEU A 1 187 ? -5.656 -4.455 19.704 1.00 36.92 195 LEU A N 1
ATOM 1406 C CA . LEU A 1 187 ? -5.695 -5.585 20.624 1.00 37.30 195 LEU A CA 1
ATOM 1407 C C . LEU A 1 187 ? -6.796 -6.643 20.278 1.00 37.06 195 LEU A C 1
ATOM 1408 O O . LEU A 1 187 ? -6.515 -7.822 20.398 1.00 35.87 195 LEU A O 1
ATOM 1413 N N . PRO A 1 188 ? -8.003 -6.225 19.890 1.00 36.12 196 PRO A N 1
ATOM 1414 C CA . PRO A 1 188 ? -8.982 -7.303 19.572 1.00 37.05 196 PRO A CA 1
ATOM 1415 C C . PRO A 1 188 ? -8.584 -8.188 18.353 1.00 36.63 196 PRO A C 1
ATOM 1416 O O . PRO A 1 188 ? -9.035 -9.364 18.270 1.00 35.37 196 PRO A O 1
ATOM 1420 N N . LEU A 1 189 ? -7.729 -7.683 17.457 1.00 36.53 197 LEU A N 1
ATOM 1421 C CA . LEU A 1 189 ? -7.241 -8.512 16.315 1.00 35.39 197 LEU A CA 1
ATOM 1422 C C . LEU A 1 189 ? -6.386 -9.588 16.888 1.00 34.66 197 LEU A C 1
ATOM 1423 O O . LEU A 1 189 ? -6.344 -10.726 16.422 1.00 33.12 197 LEU A O 1
ATOM 1428 N N . MET A 1 190 ? -5.622 -9.247 17.910 1.00 36.67 198 MET A N 1
ATOM 1429 C CA . MET A 1 190 ? -4.706 -10.222 18.482 1.00 35.54 198 MET A CA 1
ATOM 1430 C C . MET A 1 190 ? -5.483 -11.251 19.312 1.00 38.53 198 MET A C 1
ATOM 1431 O O . MET A 1 190 ? -5.201 -12.453 19.265 1.00 36.51 198 MET A O 1
ATOM 1436 N N . GLU A 1 191 ? -6.474 -10.778 20.063 1.00 38.54 199 GLU A N 1
ATOM 1437 C CA . GLU A 1 191 ? -7.282 -11.730 20.866 1.00 40.34 199 GLU A CA 1
ATOM 1438 C C . GLU A 1 191 ? -7.960 -12.701 19.869 1.00 39.50 199 GLU A C 1
ATOM 1439 O O . GLU A 1 191 ? -7.862 -13.915 19.964 1.00 39.76 199 GLU A O 1
ATOM 1445 N N . ASN A 1 192 ? -8.527 -12.128 18.823 1.00 37.68 200 ASN A N 1
ATOM 1446 C CA . ASN A 1 192 ? -9.105 -12.960 17.764 1.00 38.92 200 ASN A CA 1
ATOM 1447 C C . ASN A 1 192 ? -8.143 -13.972 17.103 1.00 37.05 200 ASN A C 1
ATOM 1448 O O . ASN A 1 192 ? -8.478 -15.139 16.905 1.00 37.18 200 ASN A O 1
ATOM 1453 N N . ALA A 1 193 ? -6.905 -13.567 16.817 1.00 35.78 201 ALA A N 1
ATOM 1454 C CA . ALA A 1 193 ? -6.021 -14.401 16.111 1.00 34.41 201 ALA A CA 1
ATOM 1455 C C . ALA A 1 193 ? -5.655 -15.598 16.989 1.00 35.21 201 ALA A C 1
ATOM 1456 O O . ALA A 1 193 ? -5.511 -16.699 16.481 1.00 37.45 201 ALA A O 1
ATOM 1458 N N . TYR A 1 194 ? -5.473 -15.379 18.297 1.00 36.83 202 TYR A N 1
ATOM 1459 C CA . TYR A 1 194 ? -5.203 -16.478 19.198 1.00 39.17 202 TYR A CA 1
ATOM 1460 C C . TYR A 1 194 ? -6.446 -17.375 19.222 1.00 41.74 202 TYR A C 1
ATOM 1461 O O . TYR A 1 194 ? -6.343 -18.598 19.105 1.00 43.65 202 TYR A O 1
ATOM 1470 N N . ARG A 1 195 ? -7.637 -16.791 19.415 1.00 42.04 203 ARG A N 1
ATOM 1471 C CA . ARG A 1 195 ? -8.840 -17.656 19.430 1.00 44.23 203 ARG A CA 1
ATOM 1472 C C . ARG A 1 195 ? -8.992 -18.518 18.191 1.00 43.93 203 ARG A C 1
ATOM 1473 O O . ARG A 1 195 ? -9.469 -19.651 18.296 1.00 44.95 203 ARG A O 1
ATOM 1481 N N . GLN A 1 196 ? -8.576 -17.991 17.030 1.00 43.75 204 GLN A N 1
ATOM 1482 C CA . GLN A 1 196 ? -8.719 -18.686 15.776 1.00 42.56 204 GLN A CA 1
ATOM 1483 C C . GLN A 1 196 ? -7.799 -19.889 15.794 1.00 44.85 204 GLN A C 1
ATOM 1484 O O . GLN A 1 196 ? -8.107 -20.932 15.164 1.00 44.64 204 GLN A O 1
ATOM 1490 N N . MET A 1 197 ? -6.701 -19.762 16.532 1.00 43.76 205 MET A N 1
ATOM 1491 C CA . MET A 1 197 ? -5.737 -20.839 16.751 1.00 47.35 205 MET A CA 1
ATOM 1492 C C . MET A 1 197 ? -6.025 -21.795 17.970 1.00 49.37 205 MET A C 1
ATOM 1493 O O . MET A 1 197 ? -5.194 -22.619 18.368 1.00 50.19 205 MET A O 1
ATOM 1498 N N . GLN A 1 198 ? -7.208 -21.631 18.566 1.00 50.37 206 GLN A N 1
ATOM 1499 C CA . GLN A 1 198 ? -7.628 -22.262 19.852 1.00 52.68 206 GLN A CA 1
ATOM 1500 C C . GLN A 1 198 ? -6.694 -22.052 21.012 1.00 52.83 206 GLN A C 1
ATOM 1501 O O . GLN A 1 198 ? -6.580 -22.886 21.921 1.00 54.02 206 GLN A O 1
ATOM 1507 N N . MET A 1 199 ? -6.038 -20.899 21.019 1.00 50.69 207 MET A N 1
ATOM 1508 C CA . MET A 1 199 ? -5.031 -20.664 22.013 1.00 51.37 207 MET A CA 1
ATOM 1509 C C . MET A 1 199 ? -5.582 -19.892 23.210 1.00 52.14 207 MET A C 1
ATOM 1510 O O . MET A 1 199 ? -5.426 -18.660 23.316 1.00 50.44 207 MET A O 1
ATOM 1515 N N . ASN A 1 200 ? -6.246 -20.633 24.103 1.00 5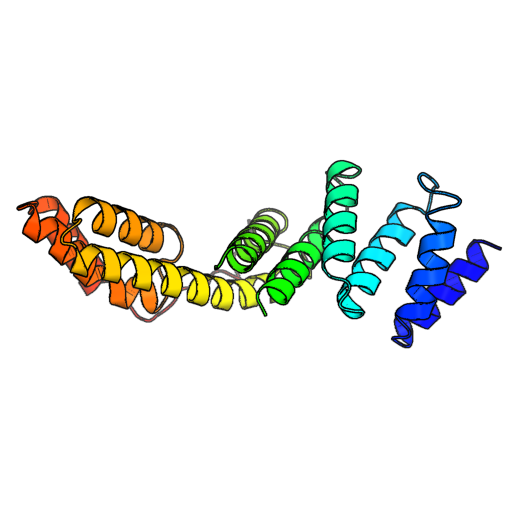3.92 208 ASN A N 1
ATOM 1516 C CA . ASN A 1 200 ? -7.028 -20.018 25.175 1.00 55.52 208 ASN A CA 1
ATOM 1517 C C . ASN A 1 200 ? -6.238 -19.245 26.247 1.00 55.70 208 ASN A C 1
ATOM 1518 O O . ASN A 1 200 ? -6.670 -18.142 26.656 1.00 56.10 208 ASN A O 1
ATOM 1523 N N . ALA A 1 201 ? -5.094 -19.774 26.714 1.00 55.87 209 ALA A N 1
ATOM 1524 C CA . ALA A 1 201 ? -4.352 -19.063 27.774 1.00 55.88 209 ALA A CA 1
ATOM 1525 C C . ALA A 1 201 ? -3.946 -17.712 27.200 1.00 53.40 209 ALA A C 1
ATOM 1526 O O . ALA A 1 201 ? -4.100 -16.663 27.836 1.00 51.78 209 ALA A O 1
ATOM 1528 N N . GLN A 1 202 ? -3.446 -17.753 25.968 1.00 52.45 210 GLN A N 1
ATOM 1529 C CA . GLN A 1 202 ? -2.987 -16.553 25.298 1.00 50.42 210 GLN A CA 1
ATOM 1530 C C . GLN A 1 202 ? -4.105 -15.537 25.035 1.00 49.11 210 GLN A C 1
ATOM 1531 O O . GLN A 1 202 ? -3.952 -14.335 25.299 1.00 49.85 210 GLN A O 1
ATOM 1537 N N . ALA A 1 203 ? -5.199 -16.019 24.489 1.00 48.16 211 ALA A N 1
ATOM 1538 C CA . ALA A 1 203 ? -6.362 -15.190 24.237 1.00 47.03 211 ALA A CA 1
ATOM 1539 C C . ALA A 1 203 ? -6.924 -14.522 25.539 1.00 48.72 211 ALA A C 1
ATOM 1540 O O . ALA A 1 203 ? -7.267 -13.324 25.576 1.00 47.27 211 ALA A O 1
ATOM 1542 N N . GLU A 1 204 ? -6.970 -15.284 26.637 1.00 51.07 212 GLU A N 1
ATOM 1543 C CA . GLU A 1 204 ? -7.475 -14.719 27.880 1.00 51.64 212 GLU A CA 1
ATOM 1544 C C . GLU A 1 204 ? -6.555 -13.622 28.401 1.00 51.18 212 GLU A C 1
ATOM 1545 O O . GLU A 1 204 ? -7.038 -12.653 28.984 1.00 52.10 212 GLU A O 1
ATOM 1551 N N . LYS A 1 205 ? -5.241 -13.752 28.152 1.00 50.62 213 LYS A N 1
ATOM 1552 C CA . LYS A 1 205 ? -4.266 -12.743 28.521 1.00 50.68 213 LYS A CA 1
ATOM 1553 C C . LYS A 1 205 ? -4.583 -11.425 27.819 1.00 48.18 213 LYS A C 1
ATOM 1554 O O . LYS A 1 205 ? -4.612 -10.365 28.455 1.00 46.88 213 LYS A O 1
ATOM 1560 N N . VAL A 1 206 ? -4.780 -11.483 26.498 1.00 45.75 214 VAL A N 1
ATOM 1561 C CA . VAL A 1 206 ? -5.103 -10.278 25.753 1.00 44.55 214 VAL A CA 1
ATOM 1562 C C . VAL A 1 206 ? -6.398 -9.655 26.272 1.00 44.17 214 VAL A C 1
ATOM 1563 O O . VAL A 1 206 ? -6.497 -8.421 26.383 1.00 43.40 214 VAL A O 1
ATOM 1567 N N . ALA A 1 207 ? -7.410 -10.481 26.548 1.00 43.55 215 ALA A N 1
ATOM 1568 C CA . ALA A 1 207 ? -8.664 -9.968 27.109 1.00 45.92 215 ALA A CA 1
ATOM 1569 C C . ALA A 1 207 ? -8.395 -9.198 28.421 1.00 48.87 215 ALA A C 1
ATOM 1570 O O . ALA A 1 207 ? -9.030 -8.144 28.725 1.00 48.57 215 ALA A O 1
ATOM 1572 N N . LYS A 1 208 ? -7.415 -9.689 29.192 1.00 50.03 216 LYS A N 1
ATOM 1573 C CA . LYS A 1 208 ? -7.006 -8.966 30.423 1.00 51.26 216 LYS A CA 1
ATOM 1574 C C . LYS A 1 208 ? -6.367 -7.600 30.084 1.00 49.44 216 LYS A C 1
ATOM 1575 O O . LYS A 1 208 ? -6.724 -6.548 30.704 1.00 48.82 216 LYS A O 1
ATOM 1581 N N . ILE A 1 209 ? -5.415 -7.626 29.144 1.00 46.01 217 ILE A N 1
ATOM 1582 C CA . ILE A 1 209 ? -4.748 -6.435 28.677 1.00 46.13 217 ILE A CA 1
ATOM 1583 C C . ILE A 1 209 ? -5.758 -5.390 28.244 1.00 47.18 217 ILE A C 1
ATOM 1584 O O . ILE A 1 209 ? -5.677 -4.224 28.627 1.00 48.94 217 ILE A O 1
ATOM 1589 N N . ILE A 1 210 ? -6.733 -5.799 27.433 1.00 47.81 218 ILE A N 1
ATOM 1590 C CA . ILE A 1 210 ? -7.766 -4.870 26.966 1.00 48.47 218 ILE A CA 1
ATOM 1591 C C . ILE A 1 210 ? -8.575 -4.290 28.122 1.00 49.93 218 ILE A C 1
ATOM 1592 O O . ILE A 1 210 ? -8.797 -3.075 28.184 1.00 50.81 218 ILE A O 1
ATOM 1597 N N . ALA A 1 211 ? -9.017 -5.113 29.057 1.00 51.82 219 ALA A N 1
ATOM 1598 C CA . ALA A 1 211 ? -9.936 -4.547 30.058 1.00 54.26 219 ALA A CA 1
ATOM 1599 C C . ALA A 1 211 ? -9.196 -3.443 30.859 1.00 54.32 219 ALA A C 1
ATOM 1600 O O . ALA A 1 211 ? -9.798 -2.409 31.212 1.00 53.42 219 ALA A O 1
ATOM 1602 N N . ALA A 1 212 ? -7.869 -3.623 31.035 1.00 53.88 220 ALA A N 1
ATOM 1603 C CA . ALA A 1 212 ? -7.057 -2.789 31.926 1.00 55.64 220 ALA A CA 1
ATOM 1604 C C . ALA A 1 212 ? -6.347 -1.572 31.263 1.00 55.38 220 ALA A C 1
ATOM 1605 O O . ALA A 1 212 ? -5.752 -0.717 31.928 1.00 55.81 220 ALA A O 1
ATOM 1607 N N . ASN A 1 213 ? -6.385 -1.446 29.960 1.00 54.70 221 ASN A N 1
ATOM 1608 C CA . ASN A 1 213 ? -5.634 -0.309 29.453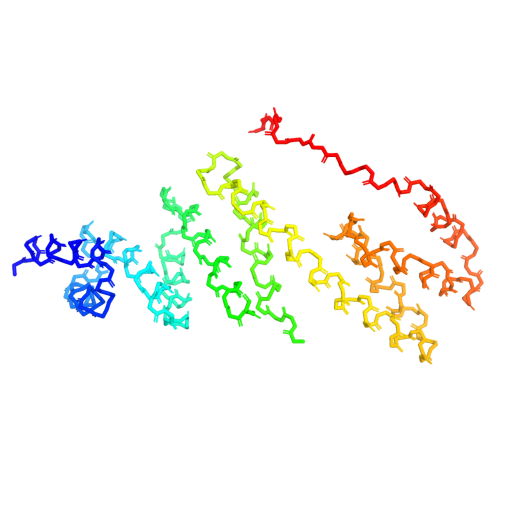 1.00 54.73 221 ASN A CA 1
ATOM 1609 C C . ASN A 1 213 ? -6.391 1.016 29.490 1.00 55.11 221 ASN A C 1
ATOM 1610 O O . ASN A 1 213 ? -7.130 1.352 28.556 1.00 55.64 221 ASN A O 1
ATOM 1615 N N . SER A 1 214 ? -6.149 1.788 30.551 1.00 55.26 222 SER A N 1
ATOM 1616 C CA . SER A 1 214 ? -6.829 3.070 30.734 1.00 56.17 222 SER A CA 1
ATOM 1617 C C . SER A 1 214 ? -6.408 4.031 29.668 1.00 55.52 222 SER A C 1
ATOM 1618 O O . SER A 1 214 ? -5.289 3.936 29.139 1.00 53.74 222 SER A O 1
ATOM 1621 N N . SER A 1 215 ? -7.274 5.007 29.386 1.00 55.88 223 SER A N 1
ATOM 1622 C CA . SER A 1 215 ? -6.883 6.134 28.550 1.00 57.39 223 SER A CA 1
ATOM 1623 C C . SER A 1 215 ? -6.005 7.114 29.318 1.00 58.05 223 SER A C 1
ATOM 1624 O O . SER A 1 215 ? -5.520 8.092 28.729 1.00 58.33 223 SER A O 1
ATOM 1627 N N . ASN A 1 216 ? -5.826 6.869 30.622 1.00 59.73 224 ASN A N 1
ATOM 1628 C CA . ASN A 1 216 ? -5.004 7.722 31.456 1.00 61.98 224 ASN A CA 1
ATOM 1629 C C . ASN A 1 216 ? -3.554 7.378 31.193 1.00 61.31 224 ASN A C 1
ATOM 1630 O O . ASN A 1 216 ? -3.082 6.373 31.703 1.00 62.23 224 ASN A O 1
ATOM 1635 N N . THR A 1 217 ? -2.850 8.193 30.416 1.00 61.16 225 THR A N 1
ATOM 1636 C CA . THR A 1 217 ? -1.406 8.000 30.193 1.00 60.34 225 THR A CA 1
ATOM 1637 C C . THR A 1 217 ? -0.526 8.547 31.368 1.00 60.02 225 THR A C 1
ATOM 1638 O O . THR A 1 217 ? -0.736 9.683 31.850 1.00 62.05 225 THR A O 1
ATOM 1642 N N . LEU A 1 218 ? 0.430 7.731 31.844 1.00 58.01 226 LEU A N 1
ATOM 1643 C CA . LEU A 1 218 ? 1.263 8.086 33.050 1.00 56.98 226 LEU A CA 1
ATOM 1644 C C . LEU A 1 218 ? 2.442 9.015 32.732 1.00 56.63 226 LEU A C 1
ATOM 1645 O O . LEU A 1 218 ? 2.995 8.930 31.635 1.00 55.44 226 LEU A O 1
ATOM 1650 N N . GLU A 1 219 ? 2.790 9.914 33.663 1.00 57.24 227 GLU A N 1
ATOM 1651 C CA . GLU A 1 219 ? 3.845 10.899 33.425 1.00 58.46 227 GLU A CA 1
ATOM 1652 C C . GLU A 1 219 ? 4.986 10.719 34.412 1.00 58.07 227 GLU A C 1
ATOM 1653 O O . GLU A 1 219 ? 4.749 10.470 35.594 1.00 57.42 227 GLU A O 1
ATOM 1659 N N . HIS A 1 220 ? 6.222 10.816 33.927 1.00 57.04 228 HIS A N 1
ATOM 1660 C CA . HIS A 1 220 ? 7.386 10.579 34.760 1.00 57.36 228 HIS A CA 1
ATOM 1661 C C . HIS A 1 220 ? 8.489 11.523 34.324 1.00 57.10 228 HIS A C 1
ATOM 1662 O O . HIS A 1 220 ? 9.632 11.283 34.592 1.00 56.42 228 HIS A O 1
ATOM 1669 N N . HIS A 1 221 ? 8.120 12.645 33.717 1.00 57.12 229 HIS A N 1
ATOM 1670 C CA . HIS A 1 221 ? 9.115 13.685 33.402 1.00 57.53 229 HIS A CA 1
ATOM 1671 C C . HIS A 1 221 ? 9.765 14.335 34.608 1.00 56.11 229 HIS A C 1
ATOM 1672 O O . HIS A 1 221 ? 10.851 14.869 34.518 1.00 57.00 229 HIS A O 1
ATOM 1679 N N . HIS A 1 222 ? 9.064 14.336 35.732 1.00 54.24 230 HIS A N 1
ATOM 1680 C CA . HIS A 1 222 ? 9.545 14.836 36.978 1.00 53.19 230 HIS A CA 1
ATOM 1681 C C . HIS A 1 222 ? 10.451 13.823 37.724 1.00 51.08 230 HIS A C 1
ATOM 1682 O O . HIS A 1 222 ? 10.918 14.116 38.819 1.00 50.00 230 HIS A O 1
ATOM 1689 N N . HIS A 1 223 ? 10.695 12.649 37.143 1.00 49.35 231 HIS A N 1
ATOM 1690 C CA . HIS A 1 223 ? 11.603 11.666 37.807 1.00 49.66 231 HIS A CA 1
ATOM 1691 C C . HIS A 1 223 ? 12.975 11.809 37.176 1.00 51.91 231 HIS A C 1
ATOM 1692 O O . HIS A 1 223 ? 13.049 11.832 35.933 1.00 52.97 231 HIS A O 1
ATOM 1699 N N . HIS A 1 224 ? 14.044 11.841 37.953 1.00 55.52 232 HIS A N 1
ATOM 1700 C CA A HIS A 1 224 ? 15.472 11.875 37.501 0.50 58.19 232 HIS A CA 1
ATOM 1701 C CA B HIS A 1 224 ? 15.280 11.719 37.202 0.50 57.85 232 HIS A CA 1
ATOM 1702 C C . HIS A 1 224 ? 16.296 10.642 37.762 1.00 56.98 232 HIS A C 1
ATOM 1703 O O . HIS A 1 224 ? 16.439 10.334 38.928 1.00 56.14 232 HIS A O 1
ATOM 1716 N N . HIS A 1 225 ? 16.922 10.028 36.768 1.00 55.84 233 HIS A N 1
ATOM 1717 C CA . HIS A 1 225 ? 17.896 8.950 36.952 1.00 55.96 233 HIS A CA 1
ATOM 1718 C C . HIS A 1 225 ? 19.270 9.301 36.349 1.00 58.22 233 HIS A C 1
ATOM 1719 O O . HIS A 1 225 ? 19.480 10.444 35.910 1.00 59.21 233 HIS A O 1
#

InterPro domains:
  IPR011990 Tetratricopeptide-like helical domain superfamily [G3DSA:1.25.40.10] (29-245)
  IPR011990 Tetratricopeptide-like helical domain superfamily [SSF48452] (27-121)
  IPR017689 Outer membrane protein assembly factor BamD [MF_00922] (4-242)
  IPR017689 Outer membrane protein assembly factor BamD [TIGR03302] (5-243)
  IPR017689 Outer membrane protein assembly factor BamD [cd15830] (31-241)
  IPR039565 Outer membrane lipoprotein BamD-like [PF13525] (28-236)

GO terms:
  GO:0009279 cell outer membrane (C, EXP)
  GO:0005515 protein binding (F, IPI)
  GO:0005515 protein binding (F, IDA)
  GO:0009279 cell outer membrane (C, IDA)
  GO:0043165 Gram-negative-bacterium-type cell outer membrane assembly (P, IDA)
  GO:1990063 Bam protein complex (C, IDA)
  GO:0051205 protein insertion into membrane (P, IDA)
  GO:0043165 Gram-negative-bacterium-type cell outer membrane assembly (P, IMP)
  GO:0051205 protein insertion into membrane (P, IMP)
  GO:0043165 Gram-negative-bacterium-type cell outer membrane assembly (P, IGI)
  GO:0016020 membrane (C, IDA)

Solvent-accessible surface area: 12766 Å² total; per-residue (Å²): 114,62,114,124,45,38,52,42,0,94,126,54,19,162,109,29,51,58,184,87,0,18,89,51,0,74,54,14,39,128,165,98,57,155,16,119,146,6,60,86,9,31,19,21,8,0,61,0,18,44,98,49,76,41,23,95,92,0,53,60,26,0,52,121,3,49,156,64,20,91,127,38,120,65,12,20,53,0,16,28,4,44,0,13,0,2,30,34,59,31,162,144,12,122,45,0,98,27,0,37,42,0,0,24,100,0,51,174,43,92,76,128,10,149,37,40,81,48,0,76,127,68,10,87,130,3,64,42,88,0,0,113,83,22,55,64,21,0,81,122,58,39,145,149,29,35,64,95,27,0,11,93,80,0,76,26,0,45,190,52,15,69,86,13,97,3,0,82,67,0,2,73,28,4,26,52,0,22,96,93,40,146,75,106,77,84,0,102,117,2,29,127,39,64,98,78,44,71,97,116,90,168,125,104,145,118,95,160,188